Protein AF-A0A955D4W8-F1 (afdb_monomer_lite)

Sequence (320 aa):
KEKGARGKPLLWTIGGGIMNDTVAHGPFTVRMGRIAHEEGWEIVMTGETIGPIVSERFRDDFADFARRCTYLSVRDPESYEYIQGIDGLSCTPHRALDDVFYTEGVPPGFGDPERFRREAGCPPPSEPFVLMTVHRQGGNSIPLDFDAIFKAADAVRETGRSVVFVNFSGHEEAEDDVIGDWAQGRDRATYIRERIRVRSIRELATSADLVVSTRFHGQVFALHAGVPVICPYSGTYYRSKSFRLQQEWGLEPLALDVAQGWGSLSDLCIDALSNLADLRSTVARHRPPEVGGLNPFVASRLGRPHAMSASATRESVPHR

Radius of gyration: 21.47 Å; chains: 1; bounding box: 66×57×60 Å

Structure (mmCIF, N/CA/C/O backbone):
data_AF-A0A955D4W8-F1
#
_entry.id   AF-A0A955D4W8-F1
#
loop_
_atom_site.group_PDB
_atom_site.id
_atom_site.type_symbol
_atom_site.label_atom_id
_atom_site.label_alt_id
_atom_site.label_comp_id
_atom_site.label_asym_id
_atom_site.label_entity_id
_atom_site.label_seq_id
_atom_site.pdbx_PDB_ins_code
_atom_site.Cartn_x
_atom_site.Cartn_y
_atom_site.Cartn_z
_atom_site.occupancy
_atom_site.B_iso_or_equiv
_atom_site.auth_seq_id
_atom_site.auth_comp_id
_atom_site.auth_asym_id
_atom_site.auth_atom_id
_atom_site.pdbx_PDB_model_num
ATOM 1 N N . LYS A 1 1 ? 28.546 -38.436 -14.582 1.00 44.97 1 LYS A N 1
ATOM 2 C CA . LYS A 1 1 ? 28.013 -37.233 -13.897 1.00 44.97 1 LYS A CA 1
ATOM 3 C C . LYS A 1 1 ? 27.999 -36.102 -14.913 1.00 44.97 1 LYS A C 1
ATOM 5 O O . LYS A 1 1 ? 28.995 -35.400 -15.042 1.00 44.97 1 LYS A O 1
ATOM 10 N N . GLU A 1 2 ? 26.930 -36.008 -15.701 1.00 42.72 2 GLU A N 1
ATOM 11 C CA . GLU A 1 2 ? 26.717 -34.868 -16.591 1.00 42.72 2 GLU A CA 1
ATOM 12 C C . GLU A 1 2 ? 26.688 -33.599 -15.739 1.00 42.72 2 GLU A C 1
ATOM 14 O O . GLU A 1 2 ? 25.948 -33.509 -14.757 1.00 42.72 2 GLU A O 1
ATOM 19 N N . LYS A 1 3 ? 27.551 -32.638 -16.069 1.00 45.47 3 LYS A N 1
ATOM 20 C CA . LYS A 1 3 ? 27.414 -31.272 -15.575 1.00 45.47 3 LYS A CA 1
ATOM 21 C C . LYS A 1 3 ? 26.136 -30.737 -16.215 1.00 45.47 3 LYS A C 1
ATOM 23 O O . LYS A 1 3 ? 26.183 -30.282 -17.351 1.00 45.47 3 LYS A O 1
ATOM 28 N N . GLY A 1 4 ? 25.006 -30.867 -15.516 1.00 46.59 4 GLY A N 1
ATOM 29 C CA . GLY A 1 4 ? 23.743 -30.267 -15.938 1.00 46.59 4 GLY A CA 1
ATOM 30 C C . GLY A 1 4 ? 23.992 -28.809 -16.313 1.00 46.59 4 GLY A C 1
ATOM 31 O O . GLY A 1 4 ? 24.686 -28.101 -15.576 1.00 46.59 4 GLY A O 1
ATOM 32 N N . ALA A 1 5 ? 23.521 -28.408 -17.495 1.00 52.84 5 ALA A N 1
ATOM 33 C CA . ALA A 1 5 ? 23.696 -27.063 -18.019 1.00 52.84 5 ALA A CA 1
ATOM 34 C C . ALA A 1 5 ? 23.285 -26.055 -16.938 1.00 52.84 5 ALA A C 1
ATOM 36 O O . ALA A 1 5 ? 22.121 -26.000 -16.540 1.00 52.84 5 ALA A O 1
ATOM 37 N N . ARG A 1 6 ? 24.250 -25.298 -16.402 1.00 63.50 6 ARG A N 1
ATOM 38 C CA . ARG A 1 6 ? 23.924 -24.190 -15.502 1.00 63.50 6 ARG A CA 1
ATOM 39 C C . ARG A 1 6 ? 23.132 -23.189 -16.337 1.00 63.50 6 ARG A C 1
ATOM 41 O O . ARG A 1 6 ? 23.631 -22.743 -17.368 1.00 63.50 6 ARG A O 1
ATOM 48 N N . GLY A 1 7 ? 21.898 -22.902 -15.924 1.00 72.12 7 GLY A N 1
ATOM 49 C CA . GLY A 1 7 ? 21.077 -21.871 -16.556 1.00 72.12 7 GLY A CA 1
ATOM 50 C C . GLY A 1 7 ? 21.810 -20.528 -16.587 1.00 72.12 7 GLY A C 1
ATOM 51 O O . GLY A 1 7 ? 22.739 -20.303 -15.805 1.00 72.12 7 GLY A O 1
ATOM 52 N N . LYS A 1 8 ? 21.406 -19.646 -17.507 1.00 83.38 8 LYS A N 1
ATOM 53 C CA . LYS A 1 8 ? 21.951 -18.286 -17.573 1.00 83.38 8 LYS A CA 1
ATOM 54 C C . LYS A 1 8 ? 21.732 -17.566 -16.230 1.00 83.38 8 LYS A C 1
ATOM 56 O O . LYS A 1 8 ? 20.685 -17.774 -15.611 1.00 83.38 8 LYS A O 1
ATOM 61 N N . PRO A 1 9 ? 22.687 -16.744 -15.761 1.00 92.12 9 PRO A N 1
ATOM 62 C CA . PRO A 1 9 ? 22.466 -15.878 -14.608 1.00 92.12 9 PRO A CA 1
ATOM 63 C C . PRO A 1 9 ? 21.307 -14.900 -14.858 1.00 92.12 9 PRO A C 1
ATOM 65 O O . PRO A 1 9 ? 20.977 -14.601 -16.006 1.00 92.12 9 PRO A O 1
ATOM 68 N N . LEU A 1 10 ? 20.707 -14.401 -13.777 1.00 93.31 10 LEU A N 1
ATOM 69 C CA . LEU A 1 10 ? 19.513 -13.560 -13.800 1.00 93.31 10 LEU A CA 1
ATOM 70 C C . LEU A 1 10 ? 19.736 -12.293 -12.966 1.00 93.31 10 LEU A C 1
ATOM 72 O O . LEU A 1 10 ? 20.097 -12.385 -11.793 1.00 93.31 10 LEU A O 1
ATOM 76 N N . LEU A 1 11 ? 19.443 -11.129 -13.546 1.00 94.81 11 LEU A N 1
ATOM 77 C CA . LEU A 1 11 ? 19.136 -9.912 -12.806 1.00 94.81 11 LEU A CA 1
ATOM 78 C C . LEU A 1 11 ? 17.622 -9.838 -12.595 1.00 94.81 11 LEU A C 1
ATOM 80 O O . LEU A 1 11 ? 16.859 -9.735 -13.554 1.00 94.81 11 LEU A O 1
ATOM 84 N N . TRP A 1 12 ? 17.199 -9.858 -11.336 1.00 93.19 12 TRP A N 1
ATOM 85 C CA . TRP A 1 12 ? 15.799 -9.704 -10.963 1.00 93.19 12 TRP A CA 1
ATOM 86 C C . TRP A 1 12 ? 15.605 -8.391 -10.207 1.00 93.19 12 TRP A C 1
ATOM 88 O O . TRP A 1 12 ? 16.131 -8.218 -9.107 1.00 93.19 12 TRP A O 1
ATOM 98 N N . THR A 1 13 ? 14.846 -7.473 -10.800 1.00 91.50 13 THR A N 1
ATOM 99 C CA . THR A 1 13 ? 14.361 -6.265 -10.133 1.00 91.50 13 THR A CA 1
ATOM 100 C C . THR A 1 13 ? 12.999 -6.573 -9.513 1.00 91.50 13 THR A C 1
ATOM 102 O O . THR A 1 13 ? 12.014 -6.791 -10.224 1.00 91.50 13 THR A O 1
ATOM 105 N N . ILE A 1 14 ? 12.994 -6.686 -8.188 1.00 85.31 14 ILE A N 1
ATOM 106 C CA . ILE A 1 14 ? 11.815 -7.017 -7.383 1.00 85.31 14 ILE A CA 1
ATOM 107 C C . ILE A 1 14 ? 10.957 -5.761 -7.237 1.00 85.31 14 ILE A C 1
ATOM 109 O O . ILE A 1 14 ? 11.508 -4.675 -7.071 1.00 85.31 14 ILE A O 1
ATOM 113 N N . GLY A 1 15 ? 9.637 -5.940 -7.254 1.00 82.19 15 GLY A N 1
ATOM 114 C CA . GLY A 1 15 ? 8.654 -4.869 -7.292 1.00 82.19 15 GLY A CA 1
ATOM 115 C C . GLY A 1 15 ? 8.774 -3.836 -6.187 1.00 82.19 15 GLY A C 1
ATOM 116 O O . GLY A 1 15 ? 9.388 -4.030 -5.136 1.00 82.19 15 GLY A O 1
ATOM 117 N N . GLY A 1 16 ? 8.166 -2.685 -6.443 1.00 85.38 16 GLY A N 1
ATOM 118 C CA . GLY A 1 16 ? 8.402 -1.501 -5.645 1.00 85.38 16 GLY A CA 1
ATOM 119 C C . GLY A 1 16 ? 7.976 -0.239 -6.368 1.00 85.38 16 GLY A C 1
ATOM 120 O O . GLY A 1 16 ? 7.095 -0.237 -7.217 1.00 85.38 16 GLY A O 1
ATOM 121 N N . GLY A 1 17 ? 8.519 0.890 -5.938 1.00 84.62 17 GLY A N 1
ATOM 122 C CA . GLY A 1 17 ? 8.370 2.160 -6.647 1.00 84.62 17 GLY A CA 1
ATOM 123 C C . GLY A 1 17 ? 9.739 2.750 -6.918 1.00 84.62 17 GLY A C 1
ATOM 124 O O . GLY A 1 17 ? 9.945 3.921 -6.614 1.00 84.62 17 GLY A O 1
ATOM 125 N N . ILE A 1 18 ? 10.691 1.913 -7.351 1.00 87.12 18 ILE A N 1
ATOM 126 C CA . ILE A 1 18 ? 12.094 2.310 -7.534 1.00 87.12 18 ILE A CA 1
ATOM 127 C C . ILE A 1 18 ? 12.387 2.779 -8.960 1.00 87.12 18 ILE A C 1
ATOM 129 O O . ILE A 1 18 ? 13.377 3.476 -9.159 1.00 87.12 18 ILE A O 1
ATOM 133 N N . MET A 1 19 ? 11.527 2.452 -9.932 1.00 92.62 19 MET A N 1
ATOM 134 C CA . MET A 1 19 ? 11.684 2.813 -11.347 1.00 92.62 19 MET A CA 1
ATOM 135 C C . MET A 1 19 ? 11.278 4.264 -11.623 1.00 92.62 19 MET A C 1
ATOM 137 O O . MET A 1 19 ? 10.352 4.545 -12.376 1.00 92.62 19 MET A O 1
ATOM 141 N N . ASN A 1 20 ? 11.971 5.204 -10.988 1.00 90.50 20 ASN A N 1
ATOM 142 C CA . ASN A 1 20 ? 11.788 6.642 -11.153 1.00 90.50 20 ASN A CA 1
ATOM 143 C C . ASN A 1 20 ? 13.138 7.363 -11.024 1.00 90.50 20 ASN A C 1
ATOM 145 O O . ASN A 1 20 ? 14.097 6.790 -10.508 1.00 90.50 20 ASN A O 1
ATOM 149 N N . ASP A 1 21 ? 13.215 8.620 -11.452 1.00 90.25 21 ASP A N 1
ATOM 150 C CA . ASP A 1 21 ? 14.434 9.439 -11.368 1.00 90.25 21 ASP A CA 1
ATOM 151 C C . ASP A 1 21 ? 14.383 10.527 -10.290 1.00 90.25 21 ASP A C 1
ATOM 153 O O . ASP A 1 21 ? 15.294 11.346 -10.182 1.00 90.25 21 ASP A O 1
ATOM 157 N N . THR A 1 22 ? 13.355 10.500 -9.442 1.00 83.44 22 THR A N 1
ATOM 158 C CA . THR A 1 22 ? 13.283 11.348 -8.243 1.00 83.44 22 THR A CA 1
ATOM 159 C C . THR A 1 22 ? 14.068 10.775 -7.064 1.00 83.44 22 THR A C 1
ATOM 161 O O . THR A 1 22 ? 14.361 11.493 -6.110 1.00 83.44 22 THR A O 1
ATOM 164 N N . VAL A 1 23 ? 14.457 9.497 -7.136 1.00 78.69 23 VAL A N 1
ATOM 165 C CA . VAL A 1 23 ? 15.386 8.847 -6.204 1.00 78.69 23 VAL A CA 1
ATOM 166 C C . VAL A 1 23 ? 16.492 8.115 -6.965 1.00 78.69 23 VAL A C 1
ATOM 168 O O . VAL A 1 23 ? 16.306 7.660 -8.089 1.00 78.69 23 VAL A O 1
ATOM 171 N N . ALA A 1 24 ? 17.659 7.944 -6.340 1.00 81.44 24 ALA A N 1
ATOM 172 C CA . ALA A 1 24 ? 18.839 7.371 -7.001 1.00 81.44 24 ALA A CA 1
ATOM 173 C C . ALA A 1 24 ? 18.684 5.892 -7.424 1.00 81.44 24 ALA A C 1
ATOM 175 O O . ALA A 1 24 ? 19.468 5.396 -8.238 1.00 81.44 24 ALA A O 1
ATOM 176 N N . HIS A 1 25 ? 17.693 5.178 -6.879 1.00 86.81 25 HIS A N 1
ATOM 177 C CA . HIS A 1 25 ? 17.502 3.747 -7.120 1.00 86.81 25 HIS A CA 1
ATOM 178 C C . HIS A 1 25 ? 17.146 3.409 -8.573 1.00 86.81 25 HIS A C 1
ATOM 180 O O . HIS A 1 25 ? 17.649 2.409 -9.084 1.00 86.81 25 HIS A O 1
ATOM 186 N N . GLY A 1 26 ? 16.348 4.232 -9.259 1.00 91.81 26 GLY A N 1
ATOM 187 C CA . GLY A 1 26 ? 15.965 3.980 -10.651 1.00 91.81 26 GLY A CA 1
ATOM 188 C C . GLY A 1 26 ? 17.163 4.014 -11.598 1.00 91.81 26 GLY A C 1
ATOM 189 O O . GLY A 1 26 ? 17.458 2.994 -12.227 1.00 91.81 26 GLY A O 1
ATOM 190 N N . PRO A 1 27 ? 17.929 5.124 -11.656 1.00 94.19 27 PRO A N 1
ATOM 191 C CA . PRO A 1 27 ? 19.128 5.216 -12.491 1.00 94.19 27 PRO A CA 1
ATOM 192 C C . PRO A 1 27 ? 20.162 4.124 -12.195 1.00 94.19 27 PRO A C 1
ATOM 194 O O . PRO A 1 27 ? 20.792 3.589 -13.110 1.00 94.19 27 PRO A O 1
ATOM 197 N N . PHE A 1 28 ? 20.324 3.755 -10.920 1.00 94.88 28 PHE A N 1
ATOM 198 C CA . PHE A 1 28 ? 21.186 2.640 -10.535 1.00 94.88 28 PHE A CA 1
ATOM 199 C C . PHE A 1 28 ? 20.694 1.310 -11.123 1.00 94.88 28 PHE A C 1
ATOM 201 O O . PHE A 1 28 ? 21.480 0.576 -11.720 1.00 94.88 28 PHE A O 1
ATOM 208 N N . THR A 1 29 ? 19.399 1.017 -10.999 1.00 94.88 29 THR A N 1
ATOM 209 C CA . THR A 1 29 ? 18.804 -0.244 -11.462 1.00 94.88 29 THR A CA 1
ATOM 210 C C . THR A 1 29 ? 18.899 -0.393 -12.978 1.00 94.88 29 THR A C 1
ATOM 212 O O . THR A 1 29 ? 19.339 -1.431 -13.473 1.00 94.88 29 THR A O 1
ATOM 215 N N . VAL A 1 30 ? 18.600 0.675 -13.718 1.00 96.25 30 VAL A N 1
ATOM 216 C CA . VAL A 1 30 ? 18.734 0.710 -15.180 1.00 96.25 30 VAL A CA 1
ATOM 217 C C . VAL A 1 30 ? 20.187 0.476 -15.615 1.00 96.25 30 VAL A C 1
ATOM 219 O O . VAL A 1 30 ? 20.454 -0.342 -16.500 1.00 96.25 30 VAL A O 1
ATOM 222 N N . ARG A 1 31 ? 21.159 1.104 -14.935 1.00 96.19 31 ARG A N 1
ATOM 223 C CA . ARG A 1 31 ? 22.591 0.872 -15.193 1.00 96.19 31 ARG A CA 1
ATOM 224 C C . ARG A 1 31 ? 23.002 -0.579 -14.933 1.00 96.19 31 ARG A C 1
ATOM 226 O O . ARG A 1 31 ? 23.772 -1.132 -15.718 1.00 96.19 31 ARG A O 1
ATOM 233 N N . MET A 1 32 ? 22.509 -1.185 -13.853 1.00 96.25 32 MET A N 1
ATOM 234 C CA . MET A 1 32 ? 22.764 -2.596 -13.550 1.00 96.25 32 MET A CA 1
ATOM 235 C C . MET A 1 32 ? 22.177 -3.519 -14.616 1.00 96.25 32 MET A C 1
ATOM 237 O O . MET A 1 32 ? 22.829 -4.491 -14.988 1.00 96.25 32 MET A O 1
ATOM 241 N N . GLY A 1 33 ? 21.003 -3.193 -15.159 1.00 95.88 33 GLY A N 1
ATOM 242 C CA . GLY A 1 33 ? 20.418 -3.930 -16.276 1.00 95.88 33 GLY A CA 1
ATOM 243 C C . GLY A 1 33 ? 21.275 -3.901 -17.532 1.00 95.88 33 GLY A C 1
ATOM 244 O O . GLY A 1 33 ? 21.485 -4.942 -18.148 1.00 95.88 33 GLY A O 1
ATOM 245 N N . ARG A 1 34 ? 21.860 -2.750 -17.877 1.00 96.06 34 ARG A N 1
ATOM 246 C CA . ARG A 1 34 ? 22.785 -2.676 -19.016 1.00 96.06 34 ARG A CA 1
ATOM 247 C C . ARG A 1 34 ? 23.997 -3.595 -18.832 1.00 96.06 34 ARG A C 1
ATOM 249 O O . ARG A 1 34 ? 24.298 -4.371 -19.730 1.00 96.06 34 ARG A O 1
ATOM 256 N N . ILE A 1 35 ? 24.631 -3.556 -17.657 1.00 97.19 35 ILE A N 1
ATOM 257 C CA . ILE A 1 35 ? 25.773 -4.429 -17.330 1.00 97.19 35 ILE A CA 1
ATOM 258 C C . ILE A 1 35 ? 25.353 -5.905 -17.395 1.00 97.19 35 ILE A C 1
ATOM 260 O O . ILE A 1 35 ? 26.025 -6.714 -18.022 1.00 97.19 35 ILE A O 1
ATOM 264 N N . ALA A 1 36 ? 24.216 -6.261 -16.791 1.00 96.62 36 ALA A N 1
ATOM 265 C CA . ALA A 1 36 ? 23.704 -7.629 -16.805 1.00 96.62 36 ALA A CA 1
ATOM 266 C C . ALA A 1 36 ? 23.471 -8.134 -18.238 1.00 96.62 36 ALA A C 1
ATOM 268 O O . ALA A 1 36 ? 23.849 -9.256 -18.568 1.00 96.62 36 ALA A O 1
ATOM 269 N N . HIS A 1 37 ? 22.910 -7.296 -19.110 1.00 95.12 37 HIS A N 1
ATOM 270 C CA . HIS A 1 37 ? 22.723 -7.641 -20.514 1.00 95.12 37 HIS A CA 1
ATOM 271 C C . HIS A 1 37 ? 24.050 -7.834 -21.262 1.00 95.12 37 HIS A C 1
ATOM 273 O O . HIS A 1 37 ? 24.177 -8.792 -22.023 1.00 95.12 37 HIS A O 1
ATOM 279 N N . GLU A 1 38 ? 25.033 -6.951 -21.053 1.00 96.19 38 GLU A N 1
ATOM 280 C CA . GLU A 1 38 ? 26.379 -7.055 -21.645 1.00 96.19 38 GLU A CA 1
ATOM 281 C C . GLU A 1 38 ? 27.083 -8.361 -21.232 1.00 96.19 38 GLU A C 1
ATOM 283 O O . GLU A 1 38 ? 27.754 -8.991 -22.047 1.00 96.19 38 GLU A O 1
ATOM 288 N N . GLU A 1 39 ? 26.840 -8.827 -20.006 1.00 96.12 39 GLU A N 1
ATOM 289 C CA . GLU A 1 39 ? 27.316 -10.112 -19.475 1.00 96.12 39 GLU A CA 1
ATOM 290 C C . GLU A 1 39 ? 26.450 -11.320 -19.903 1.00 96.12 39 GLU A C 1
ATOM 292 O O . GLU A 1 39 ? 26.698 -12.461 -19.502 1.00 96.12 39 GLU A O 1
ATOM 297 N N . GLY A 1 40 ? 25.406 -11.101 -20.710 1.00 94.75 40 GLY A N 1
ATOM 298 C CA . GLY A 1 40 ? 24.515 -12.146 -21.220 1.00 94.75 40 GLY A CA 1
ATOM 299 C C . GLY A 1 40 ? 23.522 -12.710 -20.197 1.00 94.75 40 GLY A C 1
ATOM 300 O O . GLY A 1 40 ? 23.025 -13.828 -20.385 1.00 94.75 40 GLY A O 1
ATOM 301 N N . TRP A 1 41 ? 23.242 -11.977 -19.116 1.00 96.31 41 TRP A N 1
ATOM 302 C CA . TRP A 1 41 ? 22.266 -12.359 -18.095 1.00 96.31 41 TRP A CA 1
ATOM 303 C C . TRP A 1 41 ? 20.844 -12.109 -18.594 1.00 96.31 41 TRP A C 1
ATOM 305 O O . TRP A 1 41 ? 20.577 -11.205 -19.388 1.00 96.31 41 TRP A O 1
ATOM 315 N N . GLU A 1 42 ? 19.908 -12.906 -18.095 1.00 94.50 42 GLU A N 1
ATOM 316 C CA . GLU A 1 42 ? 18.489 -12.601 -18.240 1.00 94.50 42 GLU A CA 1
ATOM 317 C C . GLU A 1 42 ? 18.134 -11.418 -17.334 1.00 94.50 42 GLU A C 1
ATOM 319 O O . GLU A 1 42 ? 18.705 -11.261 -16.254 1.00 94.50 42 GLU A O 1
ATOM 324 N N . ILE A 1 43 ? 17.191 -10.585 -17.768 1.00 95.81 43 ILE A N 1
ATOM 325 C CA . ILE A 1 43 ? 16.684 -9.462 -16.975 1.00 95.81 43 ILE A CA 1
ATOM 326 C C . ILE A 1 43 ? 15.191 -9.660 -16.792 1.00 95.81 43 ILE A C 1
ATOM 328 O O . ILE A 1 43 ? 14.467 -9.910 -17.760 1.00 95.81 43 ILE A O 1
ATOM 332 N N . VAL A 1 44 ? 14.744 -9.577 -15.546 1.00 94.56 44 VAL A N 1
ATOM 333 C CA . VAL A 1 44 ? 13.350 -9.754 -15.152 1.00 94.56 44 VAL A CA 1
ATOM 334 C C . VAL A 1 44 ? 12.959 -8.609 -14.242 1.00 94.56 44 VAL A C 1
ATOM 336 O O . VAL A 1 44 ? 13.636 -8.350 -13.248 1.00 94.56 44 VAL A O 1
ATOM 339 N N . MET A 1 45 ? 11.839 -7.974 -14.567 1.00 94.19 45 MET A N 1
ATOM 340 C CA . MET A 1 45 ? 11.218 -6.945 -13.747 1.00 94.19 45 MET A CA 1
ATOM 341 C C . MET A 1 45 ? 9.830 -7.399 -13.322 1.00 94.19 45 MET A C 1
ATOM 343 O O . MET A 1 45 ? 9.029 -7.792 -14.170 1.00 94.19 45 MET A O 1
ATOM 347 N N . THR A 1 46 ? 9.545 -7.363 -12.021 1.00 92.06 46 THR A N 1
ATOM 348 C CA . THR A 1 46 ? 8.250 -7.778 -11.472 1.00 92.06 46 THR A CA 1
ATOM 349 C C . THR A 1 46 ? 7.621 -6.664 -10.656 1.00 92.06 46 THR A C 1
ATOM 351 O O . THR A 1 46 ? 8.312 -6.028 -9.881 1.00 92.06 46 THR A O 1
ATOM 354 N N . GLY A 1 47 ? 6.315 -6.432 -10.808 1.00 88.19 47 GLY A N 1
ATOM 355 C CA . GLY A 1 47 ? 5.504 -5.660 -9.855 1.00 88.19 47 GLY A CA 1
ATOM 356 C C . GLY A 1 47 ? 5.969 -4.221 -9.580 1.00 88.19 47 GLY A C 1
ATOM 357 O O . GLY A 1 47 ? 5.717 -3.701 -8.492 1.00 88.19 47 GLY A O 1
ATOM 358 N N . GLU A 1 48 ? 6.666 -3.577 -10.516 1.00 91.06 48 GLU A N 1
ATOM 359 C CA . GLU A 1 48 ? 7.144 -2.200 -10.343 1.00 91.06 48 GLU A CA 1
ATOM 360 C C . GLU A 1 48 ? 6.028 -1.174 -10.575 1.00 91.06 48 GLU A C 1
ATOM 362 O O . GLU A 1 48 ? 5.132 -1.373 -11.398 1.00 91.06 48 GLU A O 1
ATOM 367 N N . THR A 1 49 ? 6.117 -0.050 -9.867 1.00 90.00 49 THR A N 1
ATOM 368 C CA . THR A 1 49 ? 5.499 1.219 -10.267 1.00 90.00 49 THR A CA 1
ATOM 369 C C . THR A 1 49 ? 6.562 2.065 -10.950 1.00 90.00 49 THR A C 1
ATOM 371 O O . THR A 1 49 ? 7.638 2.295 -10.388 1.00 90.00 49 THR A O 1
ATOM 374 N N . ILE A 1 50 ? 6.241 2.549 -12.143 1.00 91.81 50 ILE A N 1
ATOM 375 C CA . ILE A 1 50 ? 7.092 3.403 -12.956 1.00 91.81 50 ILE A CA 1
ATOM 376 C C . ILE A 1 50 ? 6.736 4.859 -12.706 1.00 91.81 50 ILE A C 1
ATOM 378 O O . ILE A 1 50 ? 5.590 5.294 -12.798 1.00 91.81 50 ILE A O 1
ATOM 382 N N . GLY A 1 51 ? 7.777 5.631 -12.448 1.00 87.75 51 GLY A N 1
ATOM 383 C CA . GLY A 1 51 ? 7.720 7.065 -12.323 1.00 87.75 51 GLY A CA 1
ATOM 384 C C . GLY A 1 51 ? 7.466 7.585 -10.905 1.00 87.75 51 GLY A C 1
ATOM 385 O O . GLY A 1 51 ? 7.388 6.823 -9.935 1.00 87.75 51 GLY A O 1
ATOM 386 N N . PRO A 1 52 ? 7.410 8.920 -10.770 1.00 87.69 52 PRO A N 1
ATOM 387 C CA . PRO A 1 52 ? 7.471 9.909 -11.857 1.00 87.69 52 PRO A CA 1
ATOM 388 C C . PRO A 1 52 ? 8.815 9.907 -12.610 1.00 87.69 52 PRO A C 1
ATOM 390 O O . PRO A 1 52 ? 9.859 9.678 -12.011 1.00 87.69 52 PRO A O 1
ATOM 393 N N . ILE A 1 53 ? 8.780 10.133 -13.927 1.00 91.44 53 ILE A N 1
ATOM 394 C CA . ILE A 1 53 ? 9.978 10.277 -14.769 1.00 91.44 53 ILE A CA 1
ATOM 395 C C . ILE A 1 53 ? 10.065 11.729 -15.228 1.00 91.44 53 ILE A C 1
ATOM 397 O O . ILE A 1 53 ? 9.241 12.178 -16.029 1.00 91.44 53 ILE A O 1
ATOM 401 N N . VAL A 1 54 ? 11.045 12.458 -14.706 1.00 91.56 54 VAL A N 1
ATOM 402 C CA . VAL A 1 54 ? 11.232 13.897 -14.940 1.00 91.56 54 VAL A CA 1
ATOM 403 C C . VAL A 1 54 ? 12.208 14.156 -16.091 1.00 91.56 54 VAL A C 1
ATOM 405 O O . VAL A 1 54 ? 12.018 15.075 -16.883 1.00 91.56 54 VAL A O 1
ATOM 408 N N . SER A 1 55 ? 13.248 13.339 -16.195 1.00 95.19 55 SER A N 1
ATOM 409 C CA . SER A 1 55 ? 14.352 13.463 -17.136 1.00 95.19 55 SER A CA 1
ATOM 410 C C . SER A 1 55 ? 14.091 12.673 -18.413 1.00 95.19 55 SER A C 1
ATOM 412 O O . SER A 1 55 ? 13.830 11.469 -18.381 1.00 95.19 55 SER A O 1
ATOM 414 N N . GLU A 1 56 ? 14.257 13.333 -19.558 1.00 96.50 56 GLU A N 1
ATOM 415 C CA . GLU A 1 56 ? 14.264 12.681 -20.873 1.00 96.50 56 GLU A CA 1
ATOM 416 C C . GLU A 1 56 ? 15.360 11.613 -20.962 1.00 96.50 56 GLU A C 1
ATOM 418 O O . GLU A 1 56 ? 15.120 10.506 -21.430 1.00 96.50 56 GLU A O 1
ATOM 423 N N . ARG A 1 57 ? 16.530 11.877 -20.372 1.00 96.31 57 ARG A N 1
ATOM 424 C CA . ARG A 1 57 ? 17.608 10.889 -20.317 1.00 96.31 57 ARG A CA 1
ATOM 425 C C . ARG A 1 57 ? 17.195 9.623 -19.565 1.00 96.31 57 ARG A C 1
ATOM 427 O O . ARG A 1 57 ? 17.499 8.528 -20.019 1.00 96.31 57 ARG A O 1
ATOM 434 N N . PHE A 1 58 ? 16.528 9.753 -18.414 1.00 96.56 58 PHE A N 1
ATOM 435 C CA . PHE A 1 58 ? 16.093 8.567 -17.669 1.00 96.56 58 PHE A CA 1
ATOM 436 C C . PHE A 1 58 ? 14.982 7.819 -18.404 1.00 96.56 58 PHE A C 1
ATOM 438 O O . PHE A 1 58 ? 14.955 6.594 -18.370 1.00 96.56 58 PHE A O 1
ATOM 445 N N . ARG A 1 59 ? 14.095 8.540 -19.096 1.00 97.06 59 ARG A N 1
ATOM 446 C CA . ARG A 1 59 ? 13.088 7.946 -19.981 1.00 97.06 59 ARG A CA 1
ATOM 447 C C . ARG A 1 59 ? 13.738 7.073 -21.056 1.00 97.06 59 ARG A C 1
ATOM 449 O O . ARG A 1 59 ? 13.316 5.931 -21.225 1.00 97.06 59 ARG A O 1
ATOM 456 N N . ASP A 1 60 ? 14.771 7.577 -21.723 1.00 97.56 60 ASP A N 1
ATOM 457 C CA . ASP A 1 60 ? 15.499 6.829 -22.752 1.00 97.56 60 ASP A CA 1
ATOM 458 C C . ASP A 1 60 ? 16.243 5.624 -22.162 1.00 97.56 60 ASP A C 1
ATOM 460 O O . ASP A 1 60 ? 16.122 4.506 -22.672 1.00 97.56 60 ASP A O 1
ATOM 464 N N . ASP A 1 61 ? 16.955 5.836 -21.050 1.00 97.44 61 ASP A N 1
ATOM 465 C CA . ASP A 1 61 ? 17.689 4.789 -20.337 1.00 97.44 61 ASP A CA 1
ATOM 466 C C . ASP A 1 61 ? 16.727 3.674 -19.857 1.00 97.44 61 ASP A C 1
ATOM 468 O O . ASP A 1 61 ? 17.008 2.483 -20.014 1.00 97.44 61 ASP A O 1
ATOM 472 N N . PHE A 1 62 ? 15.560 4.033 -19.308 1.00 97.56 62 PHE A N 1
ATOM 473 C CA . PHE A 1 62 ? 14.534 3.076 -18.890 1.00 97.56 62 PHE A CA 1
ATOM 474 C C . PHE A 1 62 ? 13.927 2.327 -20.081 1.00 97.56 62 PHE A C 1
ATOM 476 O O . PHE A 1 62 ? 13.723 1.118 -19.994 1.00 97.56 62 PHE A O 1
ATOM 483 N N . ALA A 1 63 ? 13.657 3.004 -21.200 1.00 98.06 63 ALA A N 1
ATOM 484 C CA . ALA A 1 63 ? 13.132 2.349 -22.394 1.00 98.06 63 ALA A CA 1
ATOM 485 C C . ALA A 1 63 ? 14.122 1.314 -22.952 1.00 98.06 63 ALA A C 1
ATOM 487 O O . ALA A 1 63 ? 13.721 0.209 -23.316 1.00 98.06 63 ALA A O 1
ATOM 488 N N . ASP A 1 64 ? 15.421 1.630 -22.976 1.00 97.81 64 ASP A N 1
ATOM 489 C CA . ASP A 1 64 ? 16.471 0.668 -23.327 1.00 97.81 64 ASP A CA 1
ATOM 490 C C . ASP A 1 64 ? 16.506 -0.525 -22.358 1.00 97.81 64 ASP A C 1
ATOM 492 O O . ASP A 1 64 ? 16.524 -1.675 -22.800 1.00 97.81 64 ASP A O 1
ATOM 496 N N . PHE A 1 65 ? 16.428 -0.276 -21.048 1.00 97.69 65 PHE A N 1
ATOM 497 C CA . PHE A 1 65 ? 16.318 -1.332 -20.037 1.00 97.69 65 PHE A CA 1
ATOM 498 C C . PHE A 1 65 ? 15.099 -2.236 -20.270 1.00 97.69 65 PHE A C 1
ATOM 500 O O . PHE A 1 65 ? 15.245 -3.457 -20.334 1.00 97.69 65 PHE A O 1
ATOM 507 N N . ALA A 1 66 ? 13.915 -1.653 -20.470 1.00 97.69 66 ALA A N 1
ATOM 508 C CA . ALA A 1 66 ? 12.667 -2.382 -20.677 1.00 97.69 66 ALA A CA 1
ATOM 509 C C . ALA A 1 66 ? 12.717 -3.280 -21.924 1.00 97.69 66 ALA A C 1
ATOM 511 O O . ALA A 1 66 ? 12.258 -4.421 -21.878 1.00 97.69 66 ALA A O 1
ATOM 512 N N . ARG A 1 67 ? 13.343 -2.824 -23.020 1.00 97.94 67 ARG A N 1
ATOM 513 C CA . ARG A 1 67 ? 13.540 -3.649 -24.228 1.00 97.94 67 ARG A CA 1
ATOM 514 C C . ARG A 1 67 ? 14.394 -4.888 -23.970 1.00 97.94 67 ARG A C 1
ATOM 516 O O . ARG A 1 67 ? 14.205 -5.904 -24.637 1.00 97.94 67 ARG A O 1
ATOM 523 N N . ARG A 1 68 ? 15.309 -4.833 -23.000 1.00 96.75 68 ARG A N 1
ATOM 524 C CA . ARG A 1 68 ? 16.204 -5.943 -22.630 1.00 96.75 68 ARG A CA 1
ATOM 525 C C . ARG A 1 68 ? 15.580 -6.911 -21.620 1.00 96.75 68 ARG A C 1
ATOM 527 O O . ARG A 1 68 ? 16.141 -7.987 -21.405 1.00 96.75 68 ARG A O 1
ATOM 534 N N . CYS A 1 69 ? 14.448 -6.560 -21.009 1.00 96.44 69 CYS A N 1
ATOM 535 C CA . CYS A 1 69 ? 13.738 -7.429 -20.077 1.00 96.44 69 CYS A CA 1
ATOM 536 C C . CYS A 1 69 ? 13.124 -8.636 -20.794 1.00 96.44 69 CYS A C 1
ATOM 538 O O . CYS A 1 69 ? 12.260 -8.498 -21.651 1.00 96.44 69 CYS A O 1
ATOM 540 N N . THR A 1 70 ? 13.509 -9.833 -20.362 1.00 94.44 70 THR A N 1
ATOM 541 C CA . THR A 1 70 ? 12.922 -11.110 -20.806 1.00 94.44 70 THR A CA 1
ATOM 542 C C . THR A 1 70 ? 11.554 -11.388 -20.183 1.00 94.44 70 THR A C 1
ATOM 544 O O . THR A 1 70 ? 10.775 -12.177 -20.712 1.00 94.44 70 THR A O 1
ATOM 547 N N . TYR A 1 71 ? 11.260 -10.733 -19.060 1.00 93.62 71 TYR A N 1
ATOM 548 C CA . TYR A 1 71 ? 9.938 -10.665 -18.458 1.00 93.62 71 TYR A CA 1
ATOM 549 C C . TYR A 1 71 ? 9.757 -9.297 -17.822 1.00 93.62 71 TYR A C 1
ATOM 551 O O . TYR A 1 71 ? 10.671 -8.777 -17.173 1.00 93.62 71 TYR A O 1
ATOM 559 N N . LEU A 1 72 ? 8.560 -8.749 -17.984 1.00 93.50 72 LEU A N 1
ATOM 560 C CA . LEU A 1 72 ? 8.209 -7.448 -17.469 1.00 93.50 72 LEU A CA 1
ATOM 561 C C . LEU A 1 72 ? 6.798 -7.498 -16.890 1.00 93.50 72 LEU A C 1
ATOM 563 O O . LEU A 1 72 ? 5.834 -7.768 -17.610 1.00 93.50 72 LEU A O 1
ATOM 567 N N . SER A 1 73 ? 6.662 -7.148 -15.612 1.00 92.81 73 SER A N 1
ATOM 568 C CA . SER A 1 73 ? 5.369 -6.792 -15.043 1.00 92.81 73 SER A CA 1
ATOM 569 C C . SER A 1 73 ? 5.391 -5.516 -14.211 1.00 92.81 73 SER A C 1
ATOM 571 O O . SER A 1 73 ? 6.396 -5.164 -13.593 1.00 92.81 73 SER A O 1
ATOM 573 N N . VAL A 1 74 ? 4.244 -4.844 -14.194 1.00 92.00 74 VAL A N 1
ATOM 574 C CA . VAL A 1 74 ? 3.969 -3.642 -13.400 1.00 92.00 74 VAL A CA 1
ATOM 575 C C . VAL A 1 74 ? 2.629 -3.757 -12.702 1.00 92.00 74 VAL A C 1
ATOM 577 O O . VAL A 1 74 ? 1.777 -4.543 -13.128 1.00 92.00 74 VAL A O 1
ATOM 580 N N . ARG A 1 75 ? 2.457 -2.999 -11.617 1.00 86.75 75 ARG A N 1
ATOM 581 C CA . ARG A 1 75 ? 1.301 -3.168 -10.726 1.00 86.75 75 ARG A CA 1
ATOM 582 C C . ARG A 1 75 ? 0.165 -2.178 -10.901 1.00 86.75 75 ARG A C 1
ATOM 584 O O . ARG A 1 75 ? -0.971 -2.533 -10.609 1.00 86.75 75 ARG A O 1
ATOM 591 N N . ASP A 1 76 ? 0.444 -0.998 -11.436 1.00 84.88 76 ASP A N 1
ATOM 592 C CA . ASP A 1 76 ? -0.562 0.038 -11.669 1.00 84.88 76 ASP A CA 1
ATOM 593 C C . ASP A 1 76 ? -0.843 0.265 -13.173 1.00 84.88 76 ASP A C 1
ATOM 595 O O . ASP A 1 76 ? 0.023 -0.010 -14.014 1.00 84.88 76 ASP A O 1
ATOM 599 N N . PRO A 1 77 ? -2.062 0.716 -13.534 1.00 84.19 77 PRO A N 1
ATOM 600 C CA . PRO A 1 77 ? -2.474 0.961 -14.914 1.00 84.19 77 PRO A CA 1
ATOM 601 C C . PRO A 1 77 ? -1.588 1.970 -15.640 1.00 84.19 77 PRO A C 1
ATOM 603 O O . PRO A 1 77 ? -1.225 1.727 -16.784 1.00 84.19 77 PRO A O 1
ATOM 606 N N . GLU A 1 78 ? -1.187 3.060 -14.985 1.00 87.12 78 GLU A N 1
ATOM 607 C CA . GLU A 1 78 ? -0.351 4.094 -15.598 1.00 87.12 78 GLU A CA 1
ATOM 608 C C . GLU A 1 78 ? 1.024 3.560 -15.995 1.00 87.12 78 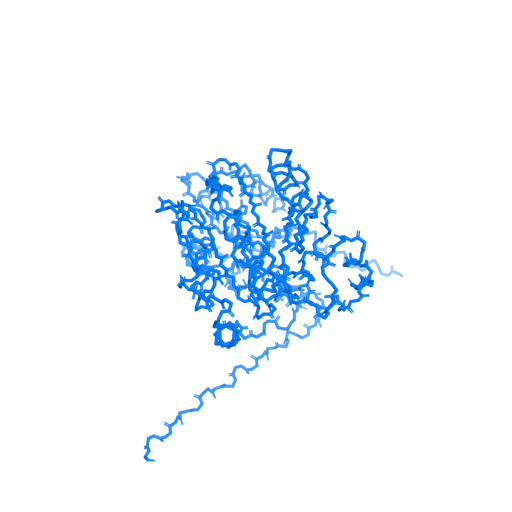GLU A C 1
ATOM 610 O O . GLU A 1 78 ? 1.506 3.826 -17.096 1.00 87.12 78 GLU A O 1
ATOM 615 N N . SER A 1 79 ? 1.648 2.761 -15.128 1.00 91.38 79 SER A N 1
ATOM 616 C CA . SER A 1 79 ? 2.889 2.067 -15.467 1.00 91.38 79 SER A CA 1
ATOM 617 C C . SER A 1 79 ? 2.688 1.118 -16.645 1.00 91.38 79 SER A C 1
ATOM 619 O O . SER A 1 79 ? 3.556 1.018 -17.513 1.00 91.38 79 SER A O 1
ATOM 621 N N . TYR A 1 80 ? 1.544 0.428 -16.693 1.00 91.94 80 TYR A N 1
ATOM 622 C CA . TYR A 1 80 ? 1.224 -0.500 -17.774 1.00 91.94 80 TYR A CA 1
ATOM 623 C C . TYR A 1 80 ? 1.074 0.224 -19.114 1.00 91.94 80 TYR A C 1
ATOM 625 O O . TYR A 1 80 ? 1.739 -0.145 -20.080 1.00 91.94 80 TYR A O 1
ATOM 633 N N . GLU A 1 81 ? 0.283 1.296 -19.150 1.00 92.31 81 GLU A N 1
ATOM 634 C CA . GLU A 1 81 ? 0.117 2.167 -20.317 1.00 92.31 81 GLU A CA 1
ATOM 635 C C . GLU A 1 81 ? 1.456 2.759 -20.771 1.00 92.31 81 GLU A C 1
ATOM 637 O O . GLU A 1 81 ? 1.779 2.735 -21.960 1.00 92.31 81 GLU A O 1
ATOM 642 N N . TYR A 1 82 ? 2.275 3.231 -19.825 1.00 94.50 82 TYR A N 1
ATOM 643 C CA . TYR A 1 82 ? 3.592 3.786 -20.118 1.00 94.50 82 TYR A CA 1
ATOM 644 C C . TYR A 1 82 ? 4.497 2.774 -20.831 1.00 94.50 82 TYR A C 1
ATOM 646 O O . TYR A 1 82 ? 5.131 3.111 -21.830 1.00 94.50 82 TYR A O 1
ATOM 654 N N . ILE A 1 83 ? 4.534 1.520 -20.367 1.00 95.56 83 ILE A N 1
ATOM 655 C CA . ILE A 1 83 ? 5.339 0.478 -21.017 1.00 95.56 83 ILE A CA 1
ATOM 656 C C . ILE A 1 83 ? 4.761 0.065 -22.363 1.00 95.56 83 ILE A C 1
ATOM 658 O O . ILE A 1 83 ? 5.527 -0.193 -23.287 1.00 95.56 83 ILE A O 1
ATOM 662 N N . GLN A 1 84 ? 3.435 -0.003 -22.502 1.00 94.50 84 GLN A N 1
ATOM 663 C CA . GLN A 1 84 ? 2.807 -0.313 -23.788 1.00 94.50 84 GLN A CA 1
ATOM 664 C C . GLN A 1 84 ? 3.177 0.702 -24.877 1.00 94.50 84 GLN A C 1
ATOM 666 O O . GLN A 1 84 ? 3.205 0.342 -26.050 1.00 94.50 84 GLN A O 1
ATOM 671 N N . GLY A 1 85 ? 3.502 1.940 -24.494 1.00 96.19 85 GLY A N 1
ATOM 672 C CA . GLY A 1 85 ? 4.020 2.965 -25.399 1.00 96.19 85 GLY A CA 1
ATOM 673 C C . GLY A 1 85 ? 5.488 2.794 -25.815 1.00 96.19 85 GLY A C 1
ATOM 674 O O . GLY A 1 85 ? 5.981 3.601 -26.600 1.00 96.19 85 GLY A O 1
ATOM 675 N N . ILE A 1 86 ? 6.212 1.793 -25.298 1.00 97.50 86 ILE A N 1
ATOM 676 C CA . ILE A 1 86 ? 7.618 1.544 -25.643 1.00 97.50 86 ILE A CA 1
ATOM 677 C C . ILE A 1 86 ? 7.695 0.566 -26.818 1.00 97.50 86 ILE A C 1
ATOM 679 O O . ILE A 1 86 ? 7.390 -0.619 -26.689 1.00 97.50 86 ILE A O 1
ATOM 683 N N . ASP A 1 87 ? 8.197 1.039 -27.957 1.00 97.12 87 ASP A N 1
ATOM 684 C CA . ASP A 1 87 ? 8.437 0.184 -29.120 1.00 97.12 87 ASP A CA 1
ATOM 685 C C . ASP A 1 87 ? 9.607 -0.787 -28.904 1.00 97.12 87 ASP A C 1
ATOM 687 O O . ASP A 1 87 ? 10.627 -0.442 -28.298 1.00 97.12 87 ASP A O 1
ATOM 691 N N . GLY A 1 88 ? 9.504 -1.986 -29.484 1.00 97.00 88 GLY A N 1
ATOM 692 C CA . GLY A 1 88 ? 10.609 -2.948 -29.560 1.00 97.00 88 GLY A CA 1
ATOM 693 C C . GLY A 1 88 ? 10.878 -3.741 -28.278 1.00 97.00 88 GLY A C 1
ATOM 694 O O . GLY A 1 88 ? 12.002 -4.204 -28.081 1.00 97.00 88 GLY A O 1
ATOM 695 N N . LEU A 1 89 ? 9.883 -3.893 -27.398 1.00 96.69 89 LEU A N 1
ATOM 696 C CA . LEU A 1 89 ? 9.990 -4.775 -26.233 1.00 96.69 89 LEU A CA 1
ATOM 697 C C . LEU A 1 89 ? 10.281 -6.221 -26.658 1.00 96.69 89 LEU A C 1
ATOM 699 O O . LEU A 1 89 ? 9.692 -6.733 -27.610 1.00 96.69 89 LEU A O 1
ATOM 703 N N . SER A 1 90 ? 11.166 -6.900 -25.924 1.00 93.19 90 SER A N 1
ATOM 704 C CA . SER A 1 90 ? 11.475 -8.318 -26.165 1.00 93.19 90 SER A CA 1
ATOM 705 C C . SER A 1 90 ? 10.479 -9.286 -25.518 1.00 93.19 90 SER A C 1
ATOM 707 O O . SER A 1 90 ? 10.501 -10.478 -25.824 1.00 93.19 90 SER A O 1
ATOM 709 N N . CYS A 1 91 ? 9.581 -8.790 -24.663 1.00 91.75 91 CYS A N 1
ATOM 710 C CA . CYS A 1 91 ? 8.492 -9.553 -24.064 1.00 91.75 91 CYS A CA 1
ATOM 711 C C . CYS A 1 91 ? 7.185 -8.748 -24.043 1.00 91.75 91 CYS A C 1
ATOM 713 O O . CYS A 1 91 ? 7.183 -7.520 -24.139 1.00 91.75 91 CYS A O 1
ATOM 715 N N . THR A 1 92 ? 6.059 -9.449 -23.909 1.00 91.94 92 THR A N 1
ATOM 716 C CA . THR A 1 92 ? 4.762 -8.812 -23.666 1.00 91.94 92 THR A CA 1
ATOM 717 C C . THR A 1 92 ? 4.725 -8.290 -22.227 1.00 91.94 92 THR A C 1
ATOM 719 O O . THR A 1 92 ? 4.962 -9.075 -21.309 1.00 91.94 92 THR A O 1
ATOM 722 N N . PRO A 1 93 ? 4.422 -7.002 -21.991 1.00 91.75 93 PRO A N 1
ATOM 723 C CA . PRO A 1 93 ? 4.281 -6.495 -20.636 1.00 91.75 93 PRO A CA 1
ATOM 724 C C . PRO A 1 93 ? 3.038 -7.090 -19.971 1.00 91.75 93 PRO A C 1
ATOM 726 O O . PRO A 1 93 ? 1.984 -7.245 -20.597 1.00 91.75 93 PRO A O 1
ATOM 729 N N . HIS A 1 94 ? 3.143 -7.360 -18.673 1.00 89.06 94 HIS A N 1
ATOM 730 C CA . HIS A 1 94 ? 2.048 -7.878 -17.861 1.00 89.06 94 HIS A CA 1
ATOM 731 C C . HIS A 1 94 ? 1.625 -6.872 -16.792 1.00 89.06 94 HIS A C 1
ATOM 733 O O . HIS A 1 94 ? 2.463 -6.264 -16.125 1.00 89.06 94 HIS A O 1
ATOM 739 N N . ARG A 1 95 ? 0.316 -6.758 -16.562 1.00 86.62 95 ARG A N 1
ATOM 740 C CA . ARG A 1 95 ? -0.192 -6.176 -15.321 1.00 86.62 95 ARG A CA 1
ATOM 741 C C . ARG A 1 95 ? -0.257 -7.281 -14.271 1.00 86.62 95 ARG A C 1
ATOM 743 O O . ARG A 1 95 ? -0.879 -8.315 -14.505 1.00 86.62 95 ARG A O 1
ATOM 750 N N . ALA A 1 96 ? 0.424 -7.088 -13.152 1.00 83.69 96 ALA A N 1
ATOM 751 C CA . ALA A 1 96 ? 0.541 -8.065 -12.076 1.00 83.69 96 ALA A CA 1
ATOM 752 C C . ALA A 1 96 ? 0.408 -7.359 -10.731 1.00 83.69 96 ALA A C 1
ATOM 754 O O . ALA A 1 96 ? 0.802 -6.212 -10.609 1.00 83.69 96 ALA A O 1
ATOM 755 N N . LEU A 1 97 ? -0.090 -8.036 -9.701 1.00 79.62 97 LEU A N 1
ATOM 756 C CA . LEU A 1 97 ? -0.104 -7.449 -8.361 1.00 79.62 97 LEU A CA 1
ATOM 757 C C . LEU A 1 97 ? 1.320 -7.206 -7.835 1.00 79.62 97 LEU A C 1
ATOM 759 O O . LEU A 1 97 ? 2.291 -7.749 -8.368 1.00 79.62 97 LEU A O 1
ATOM 763 N N . ASP A 1 98 ? 1.421 -6.403 -6.774 1.00 83.69 98 ASP A N 1
ATOM 764 C CA . ASP A 1 98 ? 2.663 -6.242 -6.015 1.00 83.69 98 ASP A CA 1
ATOM 765 C C . ASP A 1 98 ? 3.241 -7.609 -5.609 1.00 83.69 98 ASP A C 1
ATOM 767 O O . ASP A 1 98 ? 2.495 -8.543 -5.304 1.00 83.69 98 ASP A O 1
ATOM 771 N N . ASP A 1 99 ? 4.569 -7.741 -5.577 1.00 81.00 99 ASP A N 1
ATOM 772 C CA . ASP A 1 99 ? 5.207 -9.025 -5.281 1.00 81.00 99 ASP A CA 1
ATOM 773 C C . ASP A 1 99 ? 4.830 -9.586 -3.896 1.00 81.00 99 ASP A C 1
ATOM 775 O O . ASP A 1 99 ? 4.847 -10.802 -3.681 1.00 81.00 99 ASP A O 1
ATOM 779 N N . VAL A 1 100 ? 4.401 -8.719 -2.973 1.00 77.69 100 VAL A N 1
ATOM 780 C CA . VAL A 1 100 ? 3.830 -9.096 -1.677 1.00 77.69 100 VAL A CA 1
ATOM 781 C C . VAL A 1 100 ? 2.627 -10.034 -1.806 1.00 77.69 100 VAL A C 1
ATOM 783 O O . VAL A 1 100 ? 2.471 -10.927 -0.964 1.00 77.69 100 VAL A O 1
ATOM 786 N N . PHE A 1 101 ? 1.798 -9.888 -2.840 1.00 72.62 101 PHE A N 1
ATOM 787 C CA . PHE A 1 101 ? 0.621 -10.738 -3.041 1.00 72.62 101 PHE A CA 1
ATOM 788 C C . PHE A 1 101 ? 1.004 -12.197 -3.320 1.00 72.62 101 PHE A C 1
ATOM 790 O O . PHE A 1 101 ? 0.278 -13.104 -2.932 1.00 72.62 101 PHE A O 1
ATOM 797 N N . TYR A 1 102 ? 2.193 -12.453 -3.876 1.00 72.12 102 TYR A N 1
ATOM 798 C CA . TYR A 1 102 ? 2.686 -13.811 -4.144 1.00 72.12 102 TYR A CA 1
ATOM 799 C C . TYR A 1 102 ? 3.379 -14.462 -2.943 1.00 72.12 102 TYR A C 1
ATOM 801 O O . TYR A 1 102 ? 3.955 -15.543 -3.062 1.00 72.12 102 TYR A O 1
ATOM 809 N N . THR A 1 103 ? 3.327 -13.832 -1.766 1.00 66.38 103 THR A N 1
ATOM 810 C CA . THR A 1 103 ? 3.818 -14.431 -0.514 1.00 66.38 103 THR A CA 1
ATOM 811 C C . THR A 1 103 ? 2.809 -15.398 0.123 1.00 66.38 103 THR A C 1
ATOM 813 O O . THR A 1 103 ? 2.957 -15.788 1.287 1.00 66.38 103 THR A O 1
ATOM 816 N N . GLU A 1 104 ? 1.764 -15.797 -0.606 1.00 54.44 104 GLU A N 1
ATOM 817 C CA . GLU A 1 104 ? 0.880 -16.895 -0.213 1.00 54.44 104 GLU A CA 1
ATOM 818 C C . GLU A 1 104 ? 1.651 -18.223 -0.139 1.00 54.44 104 GLU A C 1
ATOM 820 O O . GLU A 1 104 ? 2.474 -18.548 -0.992 1.00 54.44 104 GLU A O 1
ATOM 825 N N . GLY A 1 105 ? 1.423 -18.983 0.936 1.00 47.91 105 GLY A N 1
ATOM 826 C CA . GLY A 1 105 ? 2.149 -20.227 1.218 1.00 47.91 105 GLY A CA 1
ATOM 827 C C . GLY A 1 105 ? 3.164 -20.146 2.359 1.00 47.91 105 GLY A C 1
ATOM 828 O O . GLY A 1 105 ? 3.767 -21.161 2.696 1.00 47.91 105 GLY A O 1
ATOM 829 N N . VAL A 1 106 ? 3.320 -18.992 3.017 1.00 46.44 106 VAL A N 1
ATOM 830 C CA . VAL A 1 106 ? 3.722 -18.996 4.431 1.00 46.44 106 VAL A CA 1
ATOM 831 C C . VAL A 1 106 ? 2.438 -19.248 5.224 1.00 46.44 106 VAL A C 1
ATOM 833 O O . VAL A 1 106 ? 1.574 -18.371 5.212 1.00 46.44 106 VAL A O 1
ATOM 836 N N . PRO A 1 107 ? 2.255 -20.425 5.850 1.00 41.44 107 PRO A N 1
ATOM 837 C CA . PRO A 1 107 ? 1.072 -20.687 6.657 1.00 41.44 107 PRO A CA 1
ATOM 838 C C . PRO A 1 107 ? 0.881 -19.569 7.691 1.00 41.44 107 PRO A C 1
ATOM 840 O O . PRO A 1 107 ? 1.890 -19.099 8.244 1.00 41.44 107 PRO A O 1
ATOM 843 N N . PRO A 1 108 ? -0.368 -19.181 8.014 1.00 44.22 108 PRO A N 1
ATOM 844 C CA . PRO A 1 108 ? -0.630 -18.589 9.320 1.00 44.22 108 PRO A CA 1
ATOM 845 C C . PRO A 1 108 ? 0.046 -19.493 10.360 1.00 44.22 108 PRO A C 1
ATOM 847 O O . PRO A 1 108 ? -0.139 -20.711 10.326 1.00 44.22 108 PRO A O 1
ATOM 850 N N . GLY A 1 109 ? 0.915 -18.941 11.207 1.00 43.09 109 GLY A N 1
ATOM 851 C CA . GLY A 1 109 ? 1.628 -19.745 12.205 1.00 43.09 109 GLY A CA 1
ATOM 852 C C . GLY A 1 109 ? 3.088 -20.119 11.908 1.00 43.09 109 GLY A C 1
ATOM 853 O O . GLY A 1 109 ? 3.647 -20.950 12.625 1.00 43.09 109 GLY A O 1
ATOM 854 N N . PHE A 1 110 ? 3.771 -19.525 10.916 1.00 40.69 110 PHE A N 1
ATOM 855 C CA . PHE A 1 110 ? 5.247 -19.580 10.903 1.00 40.69 110 PHE A CA 1
ATOM 856 C C . PHE A 1 110 ? 5.817 -18.621 11.967 1.00 40.69 110 PHE A C 1
ATOM 858 O O . PHE A 1 110 ? 6.249 -17.504 11.673 1.00 40.69 110 PHE A O 1
ATOM 865 N N . GLY A 1 111 ? 5.763 -19.101 13.214 1.00 55.03 111 GLY A N 1
ATOM 866 C CA . GLY A 1 111 ? 5.789 -18.331 14.460 1.00 55.03 111 GLY A CA 1
ATOM 867 C C . GLY A 1 111 ? 4.392 -18.325 15.093 1.00 55.03 111 GLY A C 1
ATOM 868 O O . GLY A 1 111 ? 3.412 -18.293 14.368 1.00 55.03 111 GLY A O 1
ATOM 869 N N . ASP A 1 112 ? 4.291 -18.386 16.421 1.00 66.31 112 ASP A N 1
ATOM 870 C CA . ASP A 1 112 ? 3.015 -18.312 17.151 1.00 66.31 112 ASP A CA 1
ATOM 871 C C . ASP A 1 112 ? 2.483 -16.853 17.079 1.00 66.31 112 ASP A C 1
ATOM 873 O O . ASP A 1 112 ? 3.098 -15.965 17.678 1.00 66.31 112 ASP A O 1
ATOM 877 N N . PRO A 1 113 ? 1.415 -16.545 16.306 1.00 66.38 113 PRO A N 1
ATOM 878 C CA . PRO A 1 113 ? 0.918 -15.175 16.137 1.00 66.38 113 PRO A CA 1
ATOM 879 C C . PRO A 1 113 ? 0.370 -14.604 17.440 1.00 66.38 113 PRO A C 1
ATOM 881 O O . PRO A 1 113 ? 0.514 -13.411 17.706 1.00 66.38 113 PRO A O 1
ATOM 884 N N . GLU A 1 114 ? -0.202 -15.459 18.288 1.00 73.31 114 GLU A N 1
ATOM 885 C CA . GLU A 1 114 ? -0.621 -15.060 19.624 1.00 73.31 114 GLU A CA 1
ATOM 886 C C . GLU A 1 114 ? 0.592 -14.717 20.478 1.00 73.31 114 GLU A C 1
ATOM 888 O O . GLU A 1 114 ? 0.570 -13.723 21.197 1.00 73.31 114 GLU A O 1
ATOM 893 N N . ARG A 1 115 ? 1.680 -15.489 20.372 1.00 75.06 115 ARG A N 1
ATOM 894 C CA . ARG A 1 115 ? 2.951 -15.147 21.017 1.00 75.06 115 ARG A CA 1
ATOM 895 C C . ARG A 1 115 ? 3.484 -13.818 20.521 1.00 75.06 115 ARG A C 1
ATOM 897 O O . ARG A 1 115 ? 3.870 -13.022 21.363 1.00 75.06 115 ARG A O 1
ATOM 904 N N . PHE A 1 116 ? 3.484 -13.556 19.214 1.00 74.75 116 PHE A N 1
ATOM 905 C CA . PHE A 1 116 ? 3.913 -12.255 18.701 1.00 74.75 116 PHE A CA 1
ATOM 906 C C . PHE A 1 116 ? 3.052 -11.132 19.277 1.00 74.75 116 PHE A C 1
ATOM 908 O O . PHE A 1 116 ? 3.598 -10.159 19.781 1.00 74.75 116 PHE A O 1
ATOM 915 N N . ARG A 1 117 ? 1.722 -11.280 19.266 1.00 78.12 117 ARG A N 1
ATOM 916 C CA . ARG A 1 117 ? 0.826 -10.277 19.849 1.00 78.12 117 ARG A CA 1
ATOM 917 C C . ARG A 1 117 ? 1.110 -10.063 21.335 1.00 78.12 117 ARG A C 1
ATOM 919 O O . ARG A 1 117 ? 1.229 -8.922 21.754 1.00 78.12 117 ARG A O 1
ATOM 926 N N . ARG A 1 118 ? 1.299 -11.139 22.109 1.00 80.31 118 ARG A N 1
ATOM 927 C CA . ARG A 1 118 ? 1.678 -11.061 23.530 1.00 80.31 118 ARG A CA 1
ATOM 928 C C . ARG A 1 118 ? 3.026 -10.362 23.732 1.00 80.31 118 ARG A C 1
ATOM 930 O O . ARG A 1 118 ? 3.128 -9.506 24.599 1.00 80.31 118 ARG A O 1
ATOM 937 N N . GLU A 1 119 ? 4.045 -10.716 22.950 1.00 76.56 119 GLU A N 1
ATOM 938 C CA . GLU A 1 119 ? 5.401 -10.153 23.053 1.00 76.56 119 GLU A CA 1
ATOM 939 C C . GLU A 1 119 ? 5.458 -8.683 22.618 1.00 76.56 119 GLU A C 1
ATOM 941 O O . GLU A 1 119 ? 6.168 -7.898 23.233 1.00 76.56 119 GLU A O 1
ATOM 946 N N . ALA A 1 120 ? 4.689 -8.304 21.596 1.00 74.25 120 ALA A N 1
ATOM 947 C CA . ALA A 1 120 ? 4.609 -6.940 21.078 1.00 74.25 120 ALA A CA 1
ATOM 948 C C . ALA A 1 120 ? 3.582 -6.064 21.822 1.00 74.25 120 ALA A C 1
ATOM 950 O O . ALA A 1 120 ? 3.307 -4.947 21.388 1.00 74.25 120 ALA A O 1
ATOM 951 N N . GLY A 1 121 ? 2.950 -6.577 22.887 1.00 78.50 121 GLY A N 1
ATOM 952 C CA . GLY A 1 121 ? 1.906 -5.858 23.627 1.00 78.50 121 GLY A CA 1
ATOM 953 C C . GLY A 1 121 ? 0.670 -5.516 22.786 1.00 78.50 121 GLY A C 1
ATOM 954 O O . GLY A 1 121 ? -0.041 -4.557 23.083 1.00 78.50 121 GLY A O 1
ATOM 955 N N . CYS A 1 122 ? 0.427 -6.259 21.705 1.00 82.19 122 CYS A N 1
ATOM 956 C CA . CYS A 1 122 ? -0.756 -6.096 20.873 1.00 82.19 122 CYS A CA 1
ATOM 957 C C . CYS A 1 122 ? -1.996 -6.688 21.557 1.00 82.19 122 CYS A C 1
ATOM 959 O O . CYS A 1 122 ? -1.883 -7.656 22.317 1.00 82.19 122 CYS A O 1
ATOM 961 N N . PRO A 1 123 ? -3.193 -6.190 21.209 1.00 84.31 123 PRO A N 1
ATOM 962 C CA . PRO A 1 123 ? -4.450 -6.749 21.683 1.00 84.31 123 PRO A CA 1
ATOM 963 C C . PRO A 1 123 ? -4.572 -8.250 21.364 1.00 84.31 123 PRO A C 1
ATOM 965 O O . PRO A 1 123 ? -4.144 -8.695 20.283 1.00 84.31 123 PRO A O 1
ATOM 968 N N . PRO A 1 124 ? -5.153 -9.054 22.276 1.00 84.50 124 PRO A N 1
ATOM 969 C CA . PRO A 1 124 ? -5.369 -10.476 22.038 1.00 84.50 124 PRO A CA 1
ATOM 970 C C . PRO A 1 124 ? -6.279 -10.698 20.814 1.00 84.50 124 PRO A C 1
ATOM 972 O O . PRO A 1 124 ? -7.023 -9.797 20.433 1.00 84.50 124 PRO A O 1
ATOM 975 N N . PRO A 1 125 ? -6.281 -11.896 20.196 1.00 78.00 125 PRO A N 1
ATOM 976 C CA . PRO A 1 125 ? -7.132 -12.197 19.037 1.00 78.00 125 PRO A CA 1
ATOM 977 C C . PRO A 1 125 ? -8.625 -11.904 19.228 1.00 78.00 125 PRO A C 1
ATOM 979 O O . PRO A 1 125 ? -9.321 -11.625 18.259 1.00 78.00 125 PRO A O 1
ATOM 982 N N . SER A 1 126 ? -9.113 -11.956 20.469 1.00 82.00 126 SER A N 1
ATOM 983 C CA . SER A 1 126 ? -10.500 -11.655 20.828 1.00 82.00 126 SER A CA 1
ATOM 984 C C . SER A 1 126 ? -10.832 -10.162 20.879 1.00 82.00 126 SER A C 1
ATOM 986 O O . SER A 1 126 ? -12.003 -9.818 21.016 1.00 82.00 126 SER A O 1
ATOM 988 N N . GLU A 1 127 ? -9.836 -9.276 20.836 1.00 89.69 127 GLU A N 1
ATOM 989 C CA . GLU A 1 127 ? -10.039 -7.838 20.973 1.00 89.69 127 GLU A CA 1
ATOM 990 C C . GLU A 1 127 ? -9.908 -7.118 19.619 1.00 89.69 127 GLU A C 1
ATOM 992 O O . GLU A 1 127 ? -8.865 -7.217 18.965 1.00 89.69 127 GLU A O 1
ATOM 997 N N . PRO A 1 128 ? -10.939 -6.363 19.191 1.00 94.38 128 PRO A N 1
ATOM 998 C CA . PRO A 1 128 ? -10.883 -5.601 17.954 1.00 94.38 128 PRO A CA 1
ATOM 999 C C . PRO A 1 128 ? -9.919 -4.420 18.082 1.00 94.38 128 PRO A C 1
ATOM 1001 O O . PRO A 1 128 ? -9.883 -3.721 19.102 1.00 94.38 128 PRO A O 1
ATOM 1004 N N . PHE A 1 129 ? -9.163 -4.162 17.018 1.00 96.88 129 PHE A N 1
ATOM 1005 C CA . PHE A 1 129 ? -8.214 -3.058 16.984 1.00 96.88 129 PHE A CA 1
ATOM 1006 C C . PHE A 1 129 ? -8.114 -2.405 15.607 1.00 96.88 129 PHE A C 1
ATOM 1008 O O . PHE A 1 129 ? -8.434 -3.011 14.582 1.00 96.88 129 PHE A O 1
ATOM 1015 N N . VAL A 1 130 ? -7.639 -1.163 15.601 1.00 97.94 130 VAL A N 1
ATOM 1016 C CA . VAL A 1 130 ? -7.251 -0.417 14.403 1.00 97.94 130 VAL A CA 1
ATOM 1017 C C . VAL A 1 130 ? -5.734 -0.343 14.348 1.00 97.94 130 VAL A C 1
ATOM 1019 O O . VAL A 1 130 ? -5.082 0.008 15.334 1.00 97.94 130 VAL A O 1
ATOM 1022 N N . LEU A 1 131 ? -5.171 -0.675 13.189 1.00 96.94 131 LEU A N 1
ATOM 1023 C CA . LEU A 1 131 ? -3.741 -0.537 12.940 1.00 96.94 131 LEU A CA 1
ATOM 1024 C C . LEU A 1 131 ? -3.463 0.841 12.346 1.00 96.94 131 LEU A C 1
ATOM 1026 O O . LEU A 1 131 ? -4.028 1.195 11.313 1.00 96.94 131 LEU A O 1
ATOM 1030 N N . MET A 1 132 ? -2.548 1.590 12.949 1.00 97.06 132 MET A N 1
ATOM 1031 C CA . MET A 1 132 ? -2.084 2.870 12.433 1.00 97.06 132 MET A CA 1
ATOM 1032 C C . MET A 1 132 ? -0.598 2.784 12.090 1.00 97.06 132 MET A C 1
ATOM 1034 O O . MET A 1 132 ? 0.239 2.430 12.917 1.00 97.06 132 MET A O 1
ATOM 1038 N N . THR A 1 133 ? -0.249 3.104 10.848 1.00 93.31 133 THR A N 1
ATOM 1039 C CA . THR A 1 133 ? 1.151 3.175 10.420 1.00 93.31 133 THR A CA 1
ATOM 1040 C C . THR A 1 133 ? 1.392 4.437 9.610 1.00 93.31 133 THR A C 1
ATOM 1042 O O . THR A 1 133 ? 0.987 4.568 8.451 1.00 93.31 133 THR A O 1
ATOM 1045 N N . VAL A 1 134 ? 2.035 5.387 10.277 1.00 90.31 134 VAL A N 1
ATOM 1046 C CA . VAL A 1 134 ? 2.343 6.722 9.772 1.00 90.31 134 VAL A CA 1
ATOM 1047 C C . VAL A 1 134 ? 3.846 6.853 9.576 1.00 90.31 134 VAL A C 1
ATOM 1049 O O . VAL A 1 134 ? 4.623 6.132 10.202 1.00 90.31 134 VAL A O 1
ATOM 1052 N N . HIS A 1 135 ? 4.236 7.691 8.621 1.00 85.06 135 HIS A N 1
ATOM 1053 C CA . HIS A 1 135 ? 5.629 7.951 8.288 1.00 85.06 135 HIS A CA 1
ATOM 1054 C C . HIS A 1 135 ? 5.781 9.144 7.355 1.00 85.06 135 HIS A C 1
ATOM 1056 O O . HIS A 1 135 ? 5.056 9.261 6.358 1.00 85.06 135 HIS A O 1
ATOM 1062 N N . ARG A 1 136 ? 6.784 9.967 7.642 1.00 77.69 136 ARG A N 1
ATOM 1063 C CA . ARG A 1 136 ? 7.266 11.093 6.856 1.00 77.69 136 ARG A CA 1
ATOM 1064 C C . ARG A 1 136 ? 8.410 10.633 5.955 1.00 77.69 136 ARG A C 1
ATOM 1066 O O . ARG A 1 136 ? 9.586 10.825 6.241 1.00 77.69 136 ARG A O 1
ATOM 1073 N N . GLN A 1 137 ? 8.082 10.056 4.805 1.00 61.06 137 GLN A N 1
ATOM 1074 C CA . GLN A 1 137 ? 9.115 9.608 3.866 1.00 61.06 137 GLN A CA 1
ATOM 1075 C C . GLN A 1 137 ? 9.768 10.807 3.155 1.00 61.06 137 GLN A C 1
ATOM 1077 O O . GLN A 1 137 ? 9.093 11.500 2.406 1.00 61.06 137 GLN A O 1
ATOM 1082 N N . GLY A 1 138 ? 11.059 11.073 3.384 1.00 56.62 138 GLY A N 1
ATOM 1083 C CA . GLY A 1 138 ? 11.764 12.280 2.913 1.00 56.62 138 GLY A CA 1
ATOM 1084 C C . GLY A 1 138 ? 11.608 12.660 1.422 1.00 56.62 138 GLY A C 1
ATOM 1085 O O . GLY A 1 138 ? 11.227 11.854 0.577 1.00 56.62 138 GLY A O 1
ATOM 1086 N N . GLY A 1 139 ? 11.915 13.922 1.090 1.00 53.72 139 GLY A N 1
ATOM 1087 C CA . GLY A 1 139 ? 11.904 14.497 -0.271 1.00 53.72 139 GLY A CA 1
ATOM 1088 C C . GLY A 1 139 ? 10.512 14.801 -0.847 1.00 53.72 139 GLY A C 1
ATOM 1089 O O . GLY A 1 139 ? 10.290 15.900 -1.339 1.00 53.72 139 GLY A O 1
ATOM 1090 N N . ASN A 1 140 ? 9.568 13.864 -0.711 1.00 58.91 140 ASN A N 1
ATOM 1091 C CA . ASN A 1 140 ? 8.168 13.963 -1.151 1.00 58.91 140 ASN A CA 1
ATOM 1092 C C . ASN A 1 140 ? 7.195 13.627 -0.002 1.00 58.91 140 ASN A C 1
ATOM 1094 O O . ASN A 1 140 ? 6.139 13.037 -0.222 1.00 58.91 140 ASN A O 1
ATOM 1098 N N . SER A 1 141 ? 7.580 13.939 1.239 1.00 67.00 141 SER A N 1
ATOM 1099 C CA . SER A 1 141 ? 6.911 13.434 2.440 1.00 67.00 141 SER A CA 1
ATOM 1100 C C . SER A 1 141 ? 5.482 13.929 2.584 1.00 67.00 141 SER A C 1
ATOM 1102 O O . SER A 1 141 ? 5.230 15.129 2.477 1.00 67.00 141 SER A O 1
ATOM 1104 N N . ILE A 1 142 ? 4.587 13.021 2.967 1.00 77.50 142 ILE A N 1
ATOM 1105 C CA . ILE A 1 142 ? 3.285 13.378 3.528 1.00 77.50 142 ILE A CA 1
ATOM 1106 C C . ILE A 1 142 ? 3.546 14.181 4.818 1.00 77.50 142 ILE A C 1
ATOM 1108 O O . ILE A 1 142 ? 4.230 13.667 5.709 1.00 77.50 142 ILE A O 1
ATOM 1112 N N . PRO A 1 143 ? 3.072 15.436 4.932 1.00 84.56 143 PRO A N 1
ATOM 1113 C CA . PRO A 1 143 ? 3.218 16.202 6.162 1.00 84.56 143 PRO A CA 1
ATOM 1114 C C . PRO A 1 143 ? 2.335 15.569 7.238 1.00 84.56 143 PRO A C 1
ATOM 1116 O O . PRO A 1 143 ? 1.118 15.529 7.077 1.00 84.56 143 PRO A O 1
ATOM 1119 N N . LEU A 1 144 ? 2.940 15.044 8.305 1.00 90.12 144 LEU A N 1
ATOM 1120 C CA . LEU A 1 144 ? 2.199 14.449 9.415 1.00 90.12 144 LEU A CA 1
ATOM 1121 C C . LEU A 1 144 ? 1.654 15.539 10.342 1.00 90.12 144 LEU A C 1
ATOM 1123 O O . LEU A 1 144 ? 2.393 16.436 10.745 1.00 90.12 144 LEU A O 1
ATOM 1127 N N . ASP A 1 145 ? 0.378 15.416 10.693 1.00 93.94 145 ASP A N 1
ATOM 1128 C CA . ASP A 1 145 ? -0.289 16.196 11.735 1.00 93.94 145 ASP A CA 1
ATOM 1129 C C . ASP A 1 145 ? -0.601 15.251 12.900 1.00 93.94 145 ASP A C 1
ATOM 1131 O O . ASP A 1 145 ? -1.600 14.526 12.891 1.00 93.94 145 ASP A O 1
ATOM 1135 N N . PHE A 1 146 ? 0.318 15.187 13.866 1.00 94.69 146 PHE A N 1
ATOM 1136 C CA . PHE A 1 146 ? 0.186 14.276 15.000 1.00 94.69 146 PHE A CA 1
ATOM 1137 C C . PHE A 1 146 ? -1.026 14.605 15.871 1.00 94.69 146 PHE A C 1
ATOM 1139 O O . PHE A 1 146 ? -1.655 13.675 16.365 1.00 94.69 146 PHE A O 1
ATOM 1146 N N . ASP A 1 147 ? -1.420 15.874 15.992 1.00 96.75 147 ASP A N 1
ATOM 1147 C CA . ASP A 1 147 ? -2.606 16.254 16.764 1.00 96.75 147 ASP A CA 1
ATOM 1148 C C . ASP A 1 147 ? -3.871 15.656 16.136 1.00 96.75 147 ASP A C 1
ATOM 1150 O O . ASP A 1 147 ? -4.694 15.052 16.829 1.00 96.75 147 ASP A O 1
ATOM 1154 N N . ALA A 1 148 ? -4.011 15.746 14.811 1.00 97.44 148 ALA A N 1
ATOM 1155 C CA . ALA A 1 148 ? -5.133 15.136 14.102 1.00 97.44 148 ALA A CA 1
ATOM 1156 C C . ALA A 1 148 ? -5.093 13.597 14.130 1.00 97.44 148 ALA A C 1
ATOM 1158 O O . ALA A 1 148 ? -6.133 12.957 14.310 1.00 97.44 148 ALA A O 1
ATOM 1159 N N . ILE A 1 149 ? -3.906 12.995 13.987 1.00 97.44 149 ILE A N 1
ATOM 1160 C CA . ILE A 1 149 ? -3.711 11.538 14.080 1.00 97.44 149 ILE A CA 1
ATOM 1161 C C . ILE A 1 149 ? -4.101 11.030 15.474 1.00 97.44 149 ILE A C 1
ATOM 1163 O O . ILE A 1 149 ? -4.843 10.056 15.590 1.00 97.44 149 ILE A O 1
ATOM 1167 N N . PHE A 1 150 ? -3.649 11.702 16.531 1.00 97.94 150 PHE A N 1
ATOM 1168 C CA . PHE A 1 150 ? -3.947 11.339 17.913 1.00 97.94 150 PHE A CA 1
ATOM 1169 C C . PHE A 1 150 ? -5.407 11.571 18.273 1.00 97.94 150 PHE A C 1
ATOM 1171 O O . PHE A 1 150 ? -6.009 10.704 18.901 1.00 97.94 150 PHE A O 1
ATOM 1178 N N . LYS A 1 151 ? -6.020 12.655 17.787 1.00 98.25 151 LYS A N 1
ATOM 1179 C CA . LYS A 1 151 ? -7.467 12.860 17.909 1.00 98.25 151 LYS A CA 1
ATOM 1180 C C . LYS A 1 151 ? -8.254 11.710 17.275 1.00 98.25 151 LYS A C 1
ATOM 1182 O O . LYS A 1 151 ? -9.202 11.214 17.878 1.00 98.25 151 LYS A O 1
ATOM 1187 N N . ALA A 1 152 ? -7.856 11.258 16.085 1.00 98.50 152 ALA A N 1
ATOM 1188 C CA . ALA A 1 152 ? -8.495 10.118 15.434 1.00 98.50 152 ALA A CA 1
ATOM 1189 C C . ALA A 1 152 ? -8.268 8.806 16.203 1.00 98.50 152 ALA A C 1
ATOM 1191 O O . ALA A 1 152 ? -9.183 7.994 16.314 1.00 98.50 152 ALA A O 1
ATOM 1192 N N . ALA A 1 153 ? -7.073 8.598 16.759 1.00 98.44 153 ALA A N 1
ATOM 1193 C CA . ALA A 1 153 ? -6.774 7.439 17.592 1.00 98.44 153 ALA A CA 1
ATOM 1194 C C . ALA A 1 153 ? -7.604 7.425 18.886 1.00 98.44 153 ALA A C 1
ATOM 1196 O O . ALA A 1 153 ? -8.148 6.385 19.250 1.00 98.44 153 ALA A O 1
ATOM 1197 N N . ASP A 1 154 ? -7.761 8.571 19.549 1.00 98.38 154 ASP A N 1
ATOM 1198 C CA . ASP A 1 154 ? -8.614 8.701 20.730 1.00 98.38 154 ASP A CA 1
ATOM 1199 C C . ASP A 1 154 ? -10.091 8.443 20.389 1.00 98.38 154 ASP A C 1
ATOM 1201 O O . ASP A 1 154 ? -10.730 7.634 21.060 1.00 98.38 154 ASP A O 1
ATOM 1205 N N . ALA A 1 155 ? -10.602 8.990 19.281 1.00 98.38 155 ALA A N 1
ATOM 1206 C CA . ALA A 1 155 ? -11.963 8.707 18.817 1.00 98.38 155 ALA A CA 1
ATOM 1207 C C . ALA A 1 155 ? -12.184 7.208 18.532 1.00 98.38 155 ALA A C 1
ATOM 1209 O O . ALA A 1 155 ? -13.203 6.632 18.912 1.00 98.38 155 ALA A O 1
ATOM 1210 N N . VAL A 1 156 ? -11.209 6.527 17.918 1.00 98.38 156 VAL A N 1
ATOM 1211 C CA . VAL A 1 156 ? -11.262 5.067 17.731 1.00 98.38 156 VAL A CA 1
ATOM 1212 C C . VAL A 1 156 ? -11.312 4.333 19.075 1.00 98.38 156 VAL A C 1
ATOM 1214 O O . VAL A 1 156 ? -12.101 3.394 19.220 1.00 98.38 156 VAL A O 1
ATOM 1217 N N . ARG A 1 157 ? -10.514 4.751 20.066 1.00 97.38 157 ARG A N 1
ATOM 1218 C CA . ARG A 1 157 ? -10.504 4.148 21.412 1.00 97.38 157 ARG A CA 1
ATOM 1219 C C . ARG A 1 157 ? -11.854 4.284 22.110 1.00 97.38 157 ARG A C 1
ATOM 1221 O O . ARG A 1 157 ? -12.315 3.324 22.728 1.00 97.38 157 ARG A O 1
ATOM 1228 N N . GLU A 1 158 ? -12.527 5.420 21.942 1.00 97.50 158 GLU A N 1
ATOM 1229 C CA . GLU A 1 158 ? -13.879 5.665 22.463 1.00 97.50 158 GLU A CA 1
ATOM 1230 C C . GLU A 1 158 ? -14.931 4.702 21.881 1.00 97.50 158 GLU A C 1
ATOM 1232 O O . GLU A 1 158 ? -15.918 4.399 22.550 1.00 97.50 158 GLU A O 1
ATOM 1237 N N . THR A 1 159 ? -14.695 4.115 20.697 1.00 97.19 159 THR A N 1
ATOM 1238 C CA . THR A 1 159 ? -15.556 3.044 20.142 1.00 97.19 159 THR A CA 1
ATOM 1239 C C . THR A 1 159 ? -15.393 1.693 20.840 1.00 97.19 159 THR A C 1
ATOM 1241 O O . THR A 1 159 ? -16.035 0.709 20.466 1.00 97.19 159 THR A O 1
ATOM 1244 N N . GLY A 1 160 ? -14.505 1.611 21.829 1.00 96.06 160 GLY A N 1
ATOM 1245 C CA . GLY A 1 160 ? -14.172 0.368 22.493 1.00 96.06 160 GLY A CA 1
ATOM 1246 C C . GLY A 1 160 ? -13.285 -0.541 21.641 1.00 96.06 160 GLY A C 1
ATOM 1247 O O . GLY A 1 160 ? -13.389 -1.763 21.765 1.00 96.06 160 GLY A O 1
ATOM 1248 N N . ARG A 1 161 ? -12.403 0.029 20.813 1.00 97.06 161 ARG A N 1
ATOM 1249 C CA . ARG A 1 161 ? -11.345 -0.683 20.078 1.00 97.06 161 ARG A CA 1
ATOM 1250 C C . ARG A 1 161 ? -9.971 -0.285 20.586 1.00 97.06 161 ARG A C 1
ATOM 1252 O O . ARG A 1 161 ? -9.777 0.836 21.038 1.00 97.06 161 ARG A O 1
ATOM 1259 N N . SER A 1 162 ? -9.011 -1.192 20.473 1.00 97.31 162 SER A N 1
ATOM 1260 C CA . SER A 1 162 ? -7.611 -0.836 20.684 1.00 97.31 162 SER A CA 1
ATOM 1261 C C . SER A 1 162 ? -7.026 -0.112 19.472 1.00 97.31 162 SER A C 1
ATOM 1263 O O . SER A 1 162 ? -7.445 -0.340 18.336 1.00 97.31 162 SER A O 1
ATOM 1265 N N . VAL A 1 163 ? -6.023 0.733 19.697 1.00 97.50 163 VAL A N 1
ATOM 1266 C CA . VAL A 1 163 ? -5.217 1.341 18.633 1.00 97.50 163 VAL A CA 1
ATOM 1267 C C . VAL A 1 163 ? -3.792 0.831 18.738 1.00 97.50 163 VAL A C 1
ATOM 1269 O O . VAL A 1 163 ? -3.162 0.930 19.789 1.00 97.50 163 VAL A O 1
ATOM 1272 N N . VAL A 1 164 ? -3.287 0.290 17.633 1.00 96.19 164 VAL A N 1
ATOM 1273 C CA . VAL A 1 164 ? -1.919 -0.216 17.533 1.00 96.19 164 VAL A CA 1
ATOM 1274 C C . VAL A 1 164 ? -1.157 0.635 16.533 1.00 96.19 164 VAL A C 1
ATOM 1276 O O . VAL A 1 164 ? -1.447 0.601 15.339 1.00 96.19 164 VAL A O 1
ATOM 1279 N N . PHE A 1 165 ? -0.166 1.374 17.012 1.00 95.12 165 PHE A N 1
ATOM 1280 C CA . PHE A 1 165 ? 0.790 2.076 16.173 1.00 95.12 165 PHE A CA 1
ATOM 1281 C C . PHE A 1 165 ? 1.993 1.197 15.859 1.00 95.12 165 PHE A C 1
ATOM 1283 O O . PHE A 1 165 ? 2.509 0.491 16.730 1.00 95.12 165 PHE A O 1
ATOM 1290 N N . VAL A 1 166 ? 2.476 1.275 14.619 1.00 91.44 166 VAL A N 1
ATOM 1291 C CA . VAL A 1 166 ? 3.678 0.548 14.216 1.00 91.44 166 VAL A CA 1
ATOM 1292 C C . VAL A 1 166 ? 4.476 1.239 13.112 1.00 91.44 166 VAL A C 1
ATOM 1294 O O . VAL A 1 166 ? 3.932 1.722 12.110 1.00 91.44 166 VAL A O 1
ATOM 1297 N N . ASN A 1 167 ? 5.798 1.217 13.270 1.00 85.62 167 ASN A N 1
ATOM 1298 C CA . ASN A 1 167 ? 6.753 1.700 12.283 1.00 85.62 167 ASN A CA 1
ATOM 1299 C C . ASN A 1 167 ? 7.330 0.520 11.465 1.00 85.62 167 ASN A C 1
ATOM 1301 O O . ASN A 1 167 ? 7.926 -0.409 12.007 1.00 85.62 167 ASN A O 1
ATOM 1305 N N . PHE A 1 168 ? 7.156 0.538 10.136 1.00 78.19 168 PHE A N 1
ATOM 1306 C CA . PHE A 1 168 ? 7.612 -0.554 9.259 1.00 78.19 168 PHE A CA 1
ATOM 1307 C C . PHE A 1 168 ? 9.110 -0.486 8.902 1.00 78.19 168 PHE A C 1
ATOM 1309 O O . PHE A 1 168 ? 9.670 -1.508 8.500 1.00 78.19 168 PHE A O 1
ATOM 1316 N N . SER A 1 169 ? 9.762 0.683 8.987 1.00 67.00 169 SER A N 1
ATOM 1317 C CA . SER A 1 169 ? 11.193 0.837 8.651 1.00 67.00 169 SER A CA 1
ATOM 1318 C C . SER A 1 169 ? 12.123 0.528 9.828 1.00 67.00 169 SER A C 1
ATOM 1320 O O . SER A 1 169 ? 13.322 0.343 9.616 1.00 67.00 169 SER A O 1
ATOM 1322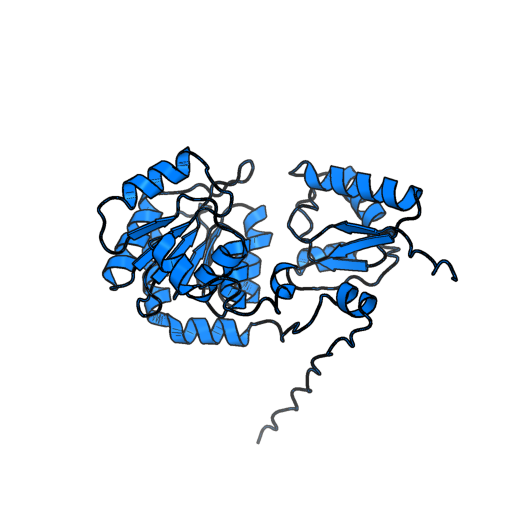 N N . GLY A 1 170 ? 11.583 0.384 11.042 1.00 60.41 170 GLY A N 1
ATOM 1323 C CA . GLY A 1 170 ? 12.378 0.480 12.265 1.00 60.41 170 GLY A CA 1
ATOM 1324 C C . GLY A 1 170 ? 12.701 1.941 12.596 1.00 60.41 170 GLY A C 1
ATOM 1325 O O . GLY A 1 170 ? 12.287 2.837 11.867 1.00 60.41 170 GLY A O 1
ATOM 1326 N N . HIS A 1 171 ? 13.406 2.149 13.708 1.00 59.16 171 HIS A N 1
ATOM 1327 C CA . HIS A 1 171 ? 13.481 3.434 14.403 1.00 59.16 171 HIS A CA 1
ATOM 1328 C C . HIS A 1 171 ? 13.744 4.654 13.520 1.00 59.16 171 HIS A C 1
ATOM 1330 O O . HIS A 1 171 ? 14.813 4.788 12.924 1.00 59.16 171 HIS A O 1
ATOM 1336 N N . GLU A 1 172 ? 12.785 5.575 13.533 1.00 64.38 172 GLU A N 1
ATOM 1337 C CA . GLU A 1 172 ? 12.957 6.954 13.093 1.00 64.38 172 GLU A CA 1
ATOM 1338 C C . GLU A 1 172 ? 12.667 7.846 14.295 1.00 64.38 172 GLU A C 1
ATOM 1340 O O . GLU A 1 172 ? 11.515 8.051 14.669 1.00 64.38 172 GLU A O 1
ATOM 1345 N N . GLU A 1 173 ? 13.739 8.319 14.938 1.00 64.25 173 GLU A N 1
ATOM 1346 C CA . GLU A 1 173 ? 13.708 8.848 16.312 1.00 64.25 173 GLU A CA 1
ATOM 1347 C C . GLU A 1 173 ? 12.603 9.892 16.538 1.00 64.25 173 GLU A C 1
ATOM 1349 O O . GLU A 1 173 ? 11.887 9.824 17.531 1.00 64.25 173 GLU A O 1
ATOM 1354 N N . ALA A 1 174 ? 12.391 10.801 15.581 1.00 77.38 174 ALA A N 1
ATOM 1355 C CA . ALA A 1 174 ? 11.440 11.897 15.746 1.00 77.38 174 ALA A CA 1
ATOM 1356 C C . ALA A 1 174 ? 9.959 11.466 15.764 1.00 77.38 174 ALA A C 1
ATOM 1358 O O . ALA A 1 174 ? 9.157 12.102 16.439 1.00 77.38 174 ALA A O 1
ATOM 1359 N N . GLU A 1 175 ? 9.570 10.434 15.011 1.00 85.06 175 GLU A N 1
ATOM 1360 C CA . GLU A 1 175 ? 8.174 9.963 14.969 1.00 85.06 175 GLU A CA 1
ATOM 1361 C C . GLU A 1 175 ? 7.907 8.971 16.094 1.00 85.06 175 GLU A C 1
ATOM 1363 O O . GLU A 1 175 ? 6.863 9.018 16.745 1.00 85.06 175 GLU A O 1
ATOM 1368 N N . ASP A 1 176 ? 8.884 8.095 16.327 1.00 86.38 176 ASP A N 1
ATOM 1369 C CA . ASP A 1 176 ? 8.837 7.050 17.335 1.00 86.38 176 ASP A CA 1
ATOM 1370 C C . ASP A 1 176 ? 8.605 7.618 18.739 1.00 86.38 176 ASP A C 1
ATOM 1372 O O . ASP A 1 176 ? 7.788 7.078 19.484 1.00 86.38 176 ASP A O 1
ATOM 1376 N N . ASP A 1 177 ? 9.307 8.695 19.103 1.00 89.62 177 ASP A N 1
ATOM 1377 C CA . ASP A 1 177 ? 9.184 9.292 20.434 1.00 89.62 177 ASP A CA 1
ATOM 1378 C C . ASP A 1 177 ? 7.816 9.966 20.615 1.00 89.62 177 ASP A C 1
ATOM 1380 O O . ASP A 1 177 ? 7.149 9.733 21.617 1.00 89.62 177 ASP A O 1
ATOM 1384 N N . VAL A 1 178 ? 7.327 10.701 19.610 1.00 92.38 178 VAL A N 1
ATOM 1385 C CA . VAL A 1 178 ? 6.018 11.380 19.673 1.00 92.38 178 VAL A CA 1
ATOM 1386 C C . VAL A 1 178 ? 4.869 10.373 19.794 1.00 92.38 178 VAL A C 1
ATOM 1388 O O . VAL A 1 178 ? 3.955 10.556 20.600 1.00 92.38 178 VAL A O 1
ATOM 1391 N N . ILE A 1 179 ? 4.916 9.282 19.024 1.00 93.81 179 ILE A N 1
ATOM 1392 C CA . ILE A 1 179 ? 3.914 8.208 19.092 1.00 93.81 179 ILE A CA 1
ATOM 1393 C C . ILE A 1 179 ? 4.038 7.428 20.406 1.00 93.81 179 ILE A C 1
ATOM 1395 O O . ILE A 1 179 ? 3.021 7.092 21.016 1.00 93.81 179 ILE A O 1
ATOM 1399 N N . GLY A 1 180 ? 5.265 7.143 20.849 1.00 92.88 180 GLY A N 1
ATOM 1400 C CA . GLY A 1 180 ? 5.532 6.449 22.105 1.00 92.88 180 GLY A CA 1
ATOM 1401 C C . GLY A 1 180 ? 5.021 7.219 23.319 1.00 92.88 180 GLY A C 1
ATOM 1402 O O . GLY A 1 180 ? 4.308 6.641 24.140 1.00 92.88 180 GLY A O 1
ATOM 1403 N N . ASP A 1 181 ? 5.298 8.520 23.383 1.00 94.44 181 ASP A N 1
ATOM 1404 C CA . ASP A 1 181 ? 4.832 9.417 24.444 1.00 94.44 181 ASP A CA 1
ATOM 1405 C C . ASP A 1 181 ? 3.302 9.524 24.462 1.00 94.44 181 ASP A C 1
ATOM 1407 O O . ASP A 1 181 ? 2.681 9.535 25.530 1.00 94.44 181 ASP A O 1
ATOM 1411 N N . TRP A 1 182 ? 2.658 9.559 23.288 1.00 95.75 182 TRP A N 1
ATOM 1412 C CA . TRP A 1 182 ? 1.200 9.494 23.221 1.00 95.75 182 TRP A CA 1
ATOM 1413 C C . TRP A 1 182 ? 0.677 8.134 23.703 1.00 95.75 182 TRP A C 1
ATOM 1415 O O . TRP A 1 182 ? -0.251 8.090 24.504 1.00 95.75 182 TRP A O 1
ATOM 1425 N N . ALA A 1 183 ? 1.258 7.009 23.295 1.00 94.94 183 ALA A N 1
ATOM 1426 C CA . ALA A 1 183 ? 0.763 5.697 23.718 1.00 94.94 183 ALA A CA 1
ATOM 1427 C C . ALA A 1 183 ? 0.983 5.437 25.223 1.00 94.94 183 ALA A C 1
ATOM 1429 O O . ALA A 1 183 ? 0.199 4.727 25.857 1.00 94.94 183 ALA A O 1
ATOM 1430 N N . GLN A 1 184 ? 2.024 6.022 25.820 1.00 94.25 184 GLN A N 1
ATOM 1431 C CA . GLN A 1 184 ? 2.390 5.780 27.211 1.00 94.25 184 GLN A CA 1
ATOM 1432 C C . GLN A 1 184 ? 1.270 6.178 28.187 1.00 94.25 184 GLN A C 1
ATOM 1434 O O . GLN A 1 184 ? 0.800 7.314 28.228 1.00 94.25 184 GLN A O 1
ATOM 1439 N N . GLY A 1 185 ? 0.856 5.220 29.024 1.00 87.12 185 GLY A N 1
ATOM 1440 C CA . GLY A 1 185 ? -0.144 5.435 30.075 1.00 87.12 185 GLY A CA 1
ATOM 1441 C C . GLY A 1 185 ? -1.588 5.554 29.577 1.00 87.12 185 GLY A C 1
ATOM 1442 O O . GLY A 1 185 ? -2.481 5.800 30.388 1.00 87.12 185 GLY A O 1
ATOM 1443 N N . ARG A 1 186 ? -1.840 5.364 28.276 1.00 94.25 186 ARG A N 1
ATOM 1444 C CA . ARG A 1 186 ? -3.189 5.348 27.703 1.00 94.25 186 ARG A CA 1
ATOM 1445 C C . ARG A 1 186 ? -3.710 3.918 27.599 1.00 94.25 186 ARG A C 1
ATOM 1447 O O . ARG A 1 186 ? -3.063 3.041 27.039 1.00 94.25 186 ARG A O 1
ATOM 1454 N N . ASP A 1 187 ? -4.910 3.691 28.124 1.00 93.56 187 ASP A N 1
ATOM 1455 C CA . ASP A 1 187 ? -5.585 2.395 28.018 1.00 93.56 187 ASP A CA 1
ATOM 1456 C C . ASP A 1 187 ? -5.887 2.046 26.549 1.00 93.56 187 ASP A C 1
ATOM 1458 O O . ASP A 1 187 ? -6.304 2.918 25.787 1.00 93.56 187 ASP A O 1
ATOM 1462 N N . ARG A 1 188 ? -5.715 0.788 26.130 1.00 93.62 188 ARG A N 1
ATOM 1463 C CA . ARG A 1 188 ? -6.007 0.336 24.748 1.00 93.62 188 ARG A CA 1
ATOM 1464 C C . ARG A 1 188 ? -5.221 1.070 23.650 1.00 93.62 188 ARG A C 1
ATOM 1466 O O . ARG A 1 188 ? -5.685 1.190 22.515 1.00 93.62 188 ARG A O 1
ATOM 1473 N N . ALA A 1 189 ? -4.044 1.584 23.989 1.00 95.69 189 ALA A N 1
ATOM 1474 C CA . ALA A 1 189 ? -3.107 2.183 23.053 1.00 95.69 189 ALA A CA 1
ATOM 1475 C C . ALA A 1 189 ? -1.771 1.441 23.142 1.00 95.69 189 ALA A C 1
ATOM 1477 O O . ALA A 1 189 ? -1.153 1.381 24.203 1.00 95.69 189 ALA A O 1
ATOM 1478 N N . THR A 1 190 ? -1.320 0.893 22.018 1.00 94.81 190 THR A N 1
ATOM 1479 C CA . THR A 1 190 ? -0.037 0.195 21.917 1.00 94.81 190 THR A CA 1
ATOM 1480 C C . THR A 1 190 ? 0.811 0.876 20.860 1.00 94.81 190 THR A C 1
ATOM 1482 O O . THR A 1 190 ? 0.343 1.106 19.746 1.00 94.81 190 THR A O 1
ATOM 1485 N N . TYR A 1 191 ? 2.077 1.134 21.177 1.00 93.44 191 TYR A N 1
ATOM 1486 C CA . TYR A 1 191 ? 3.085 1.469 20.181 1.00 93.44 191 TYR A CA 1
ATOM 1487 C C . TYR A 1 191 ? 4.147 0.373 20.122 1.00 93.44 191 TYR A C 1
ATOM 1489 O O . TYR A 1 191 ? 4.806 0.086 21.119 1.00 93.44 191 TYR A O 1
ATOM 1497 N N . ILE A 1 192 ? 4.308 -0.237 18.948 1.00 90.31 192 ILE A N 1
ATOM 1498 C CA . ILE A 1 192 ? 5.346 -1.237 18.701 1.00 90.31 192 ILE A CA 1
ATOM 1499 C C . ILE A 1 192 ? 6.586 -0.504 18.197 1.00 90.31 192 ILE A C 1
ATOM 1501 O O . ILE A 1 192 ? 6.679 -0.161 17.014 1.00 90.31 192 ILE A O 1
ATOM 1505 N N . ARG A 1 193 ? 7.522 -0.252 19.115 1.00 83.75 193 ARG A N 1
ATOM 1506 C CA . ARG A 1 193 ? 8.759 0.485 18.831 1.00 83.75 193 ARG A CA 1
ATOM 1507 C C . ARG A 1 193 ? 9.768 -0.385 18.086 1.00 83.75 193 ARG A C 1
ATOM 1509 O O . ARG A 1 193 ? 10.563 0.112 17.295 1.00 83.75 193 ARG A O 1
ATOM 1516 N N . GLU A 1 194 ? 9.781 -1.686 18.358 1.00 82.44 194 GLU A N 1
ATOM 1517 C CA . GLU A 1 194 ? 10.774 -2.600 17.816 1.00 82.44 194 GLU A CA 1
ATOM 1518 C C . GLU A 1 194 ? 10.610 -2.788 16.308 1.00 82.44 194 GLU A C 1
ATOM 1520 O O . GLU A 1 194 ? 9.509 -2.823 15.756 1.00 82.44 194 GLU A O 1
ATOM 1525 N N . ARG A 1 195 ? 11.734 -3.022 15.626 1.00 79.56 195 ARG A N 1
ATOM 1526 C CA . ARG A 1 195 ? 11.709 -3.414 14.219 1.00 79.56 195 ARG A CA 1
ATOM 1527 C C . ARG A 1 195 ? 10.986 -4.751 14.063 1.00 79.56 195 ARG A C 1
ATOM 1529 O O . ARG A 1 195 ? 11.543 -5.812 14.356 1.00 79.56 195 ARG A O 1
ATOM 1536 N N . ILE A 1 196 ? 9.784 -4.707 13.504 1.00 78.69 196 ILE A N 1
ATOM 1537 C CA . ILE A 1 196 ? 9.019 -5.911 13.205 1.00 78.69 196 ILE A CA 1
ATOM 1538 C C . ILE A 1 196 ? 9.324 -6.461 11.814 1.00 78.69 196 ILE A C 1
ATOM 1540 O O . ILE A 1 196 ? 9.671 -5.752 10.869 1.00 78.69 196 ILE A O 1
ATOM 1544 N N . ARG A 1 197 ? 9.223 -7.784 11.684 1.00 79.06 197 ARG A N 1
ATOM 1545 C CA . ARG A 1 197 ? 9.420 -8.471 10.404 1.00 79.06 197 ARG A CA 1
ATOM 1546 C C . ARG A 1 197 ? 8.191 -8.264 9.517 1.00 79.06 197 ARG A C 1
ATOM 1548 O O . ARG A 1 197 ? 7.073 -8.208 10.016 1.00 79.06 197 ARG A O 1
ATOM 1555 N N . VAL A 1 198 ? 8.383 -8.287 8.195 1.00 78.69 198 VAL A N 1
ATOM 1556 C CA . VAL A 1 198 ? 7.298 -8.200 7.190 1.00 78.69 198 VAL A CA 1
ATOM 1557 C C . VAL A 1 198 ? 6.130 -9.150 7.475 1.00 78.69 198 VAL A C 1
ATOM 1559 O O . VAL A 1 198 ? 4.976 -8.780 7.296 1.00 78.69 198 VAL A O 1
ATOM 1562 N N . ARG A 1 199 ? 6.406 -10.363 7.965 1.00 77.25 199 ARG A N 1
ATOM 1563 C CA . ARG A 1 199 ? 5.352 -11.329 8.313 1.00 77.25 199 ARG A CA 1
ATOM 1564 C C . ARG A 1 199 ? 4.474 -10.848 9.468 1.00 77.25 199 ARG A C 1
ATOM 1566 O O . ARG A 1 199 ? 3.262 -10.975 9.389 1.00 77.25 199 ARG A O 1
ATOM 1573 N N . SER A 1 200 ? 5.083 -10.272 10.501 1.00 79.88 200 SER A N 1
ATOM 1574 C CA . SER A 1 200 ? 4.369 -9.701 11.645 1.00 79.88 200 SER A CA 1
ATOM 1575 C C . SER A 1 200 ? 3.542 -8.484 11.237 1.00 79.88 200 SER A C 1
ATOM 1577 O O . SER A 1 200 ? 2.408 -8.342 11.675 1.00 79.88 200 SER A O 1
ATOM 1579 N N . ILE A 1 201 ? 4.079 -7.645 10.345 1.00 83.12 201 ILE A N 1
ATOM 1580 C CA . ILE A 1 201 ? 3.338 -6.523 9.754 1.00 83.12 201 ILE A CA 1
ATOM 1581 C C . ILE A 1 201 ? 2.082 -7.028 9.041 1.00 83.12 201 ILE A C 1
ATOM 1583 O O . ILE A 1 201 ? 0.990 -6.512 9.267 1.00 83.12 201 ILE A O 1
ATOM 1587 N N . ARG A 1 202 ? 2.246 -8.041 8.181 1.00 83.62 202 ARG A N 1
ATOM 1588 C CA . ARG A 1 202 ? 1.138 -8.652 7.449 1.00 83.62 202 ARG A CA 1
ATOM 1589 C C . ARG A 1 202 ? 0.088 -9.195 8.413 1.00 83.62 202 ARG A C 1
ATOM 1591 O O . ARG A 1 202 ? -1.079 -8.876 8.243 1.00 83.62 202 ARG A O 1
ATOM 1598 N N . GLU A 1 203 ? 0.500 -9.950 9.429 1.00 82.38 203 GLU A N 1
ATOM 1599 C CA . GLU A 1 203 ? -0.403 -10.505 10.445 1.00 82.38 203 GLU A CA 1
ATOM 1600 C C . GLU A 1 203 ? -1.238 -9.410 11.126 1.00 82.38 203 GLU A C 1
ATOM 1602 O O . GLU A 1 203 ? -2.464 -9.511 11.169 1.00 82.38 203 GLU A O 1
ATOM 1607 N N . LEU A 1 204 ? -0.593 -8.327 11.577 1.00 87.19 204 LEU A N 1
ATOM 1608 C CA . LEU A 1 204 ? -1.278 -7.175 12.172 1.00 87.19 204 LEU A CA 1
ATOM 1609 C C . LEU A 1 204 ? -2.282 -6.554 11.201 1.00 87.19 204 LEU A C 1
ATOM 1611 O O . LEU A 1 204 ? -3.438 -6.361 11.563 1.00 87.19 204 LEU A O 1
ATOM 1615 N N . ALA A 1 205 ? -1.863 -6.280 9.965 1.00 89.56 205 ALA A N 1
ATOM 1616 C CA . ALA A 1 205 ? -2.726 -5.665 8.962 1.00 89.56 205 ALA A CA 1
ATOM 1617 C C . ALA A 1 205 ? -3.931 -6.552 8.614 1.00 89.56 205 ALA A C 1
ATOM 1619 O O . ALA A 1 205 ? -5.037 -6.044 8.476 1.00 89.56 205 ALA A O 1
ATOM 1620 N N . THR A 1 206 ? -3.735 -7.872 8.525 1.00 86.19 206 THR A N 1
ATOM 1621 C CA . THR A 1 206 ? -4.806 -8.836 8.213 1.00 86.19 206 THR A CA 1
ATOM 1622 C C . THR A 1 206 ? -5.790 -9.058 9.357 1.00 86.19 206 THR A C 1
ATOM 1624 O O . THR A 1 206 ? -6.895 -9.543 9.137 1.00 86.19 206 THR A O 1
ATOM 1627 N N . SER A 1 207 ? -5.379 -8.721 10.576 1.00 88.00 207 SER A N 1
ATOM 1628 C CA . SER A 1 207 ? -6.152 -8.951 11.791 1.00 88.00 207 SER A CA 1
ATOM 1629 C C . SER A 1 207 ? -6.879 -7.714 12.306 1.00 88.00 207 SER A C 1
ATOM 1631 O O . SER A 1 207 ? -7.645 -7.817 13.263 1.00 88.00 207 SER A O 1
ATOM 1633 N N . ALA A 1 208 ? -6.591 -6.548 11.734 1.00 93.94 208 ALA A N 1
ATOM 1634 C CA . ALA A 1 208 ? -7.203 -5.298 12.139 1.00 93.94 208 ALA A CA 1
ATOM 1635 C C . ALA A 1 208 ? -8.647 -5.199 11.623 1.00 93.94 208 ALA A C 1
ATOM 1637 O O . ALA A 1 208 ? -9.006 -5.755 10.582 1.00 93.94 208 ALA A O 1
ATOM 1638 N N . ASP A 1 209 ? -9.477 -4.430 12.324 1.00 96.81 209 ASP A N 1
ATOM 1639 C CA . ASP A 1 209 ? -10.795 -4.054 11.811 1.00 96.81 209 ASP A CA 1
ATOM 1640 C C . ASP A 1 209 ? -10.686 -3.031 10.679 1.00 96.81 209 ASP A C 1
ATOM 1642 O O . ASP A 1 209 ? -11.431 -3.097 9.702 1.00 96.81 209 ASP A O 1
ATOM 1646 N N . LEU A 1 210 ? -9.728 -2.118 10.817 1.00 98.50 210 LEU A N 1
ATOM 1647 C CA . LEU A 1 210 ? -9.440 -1.014 9.915 1.00 98.50 210 LEU A CA 1
ATOM 1648 C C . LEU A 1 210 ? -7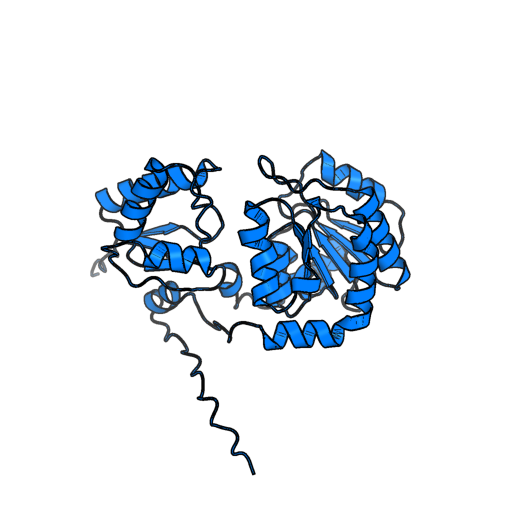.935 -0.734 9.959 1.00 98.50 210 LEU A C 1
ATOM 1650 O O . LEU A 1 210 ? -7.307 -0.856 11.016 1.00 98.50 210 LEU A O 1
ATOM 1654 N N . VAL A 1 211 ? -7.361 -0.317 8.832 1.00 98.25 211 VAL A N 1
ATOM 1655 C CA . VAL A 1 211 ? -5.981 0.181 8.780 1.00 98.25 211 VAL A CA 1
ATOM 1656 C C . VAL A 1 211 ? -5.967 1.649 8.372 1.00 98.25 211 VAL A C 1
ATOM 1658 O O . VAL A 1 211 ? -6.564 2.023 7.371 1.00 98.25 211 VAL A O 1
ATOM 1661 N N . VAL A 1 212 ? -5.240 2.484 9.109 1.00 98.06 212 VAL A N 1
ATOM 1662 C CA . VAL A 1 212 ? -4.921 3.862 8.715 1.00 98.06 212 VAL A CA 1
ATOM 1663 C C . VAL A 1 212 ? -3.448 3.902 8.343 1.00 98.06 212 VAL A C 1
ATOM 1665 O O . VAL A 1 212 ? -2.586 3.619 9.179 1.00 98.06 212 VAL A O 1
ATOM 1668 N N . SER A 1 213 ? -3.127 4.207 7.085 1.00 95.44 213 SER A N 1
ATOM 1669 C CA . SER A 1 213 ? -1.739 4.098 6.638 1.00 95.44 213 SER A CA 1
ATOM 1670 C C . SER A 1 213 ? -1.302 5.126 5.608 1.00 95.44 213 SER A C 1
ATOM 1672 O O . SER A 1 213 ? -1.834 5.178 4.500 1.00 95.44 213 SER A O 1
ATOM 1674 N N . THR A 1 214 ? -0.220 5.843 5.924 1.00 92.56 214 THR A N 1
ATOM 1675 C CA . THR A 1 214 ? 0.543 6.628 4.935 1.00 92.56 214 THR A CA 1
ATOM 1676 C C . THR A 1 214 ? 1.553 5.766 4.165 1.00 92.56 214 THR A C 1
ATOM 1678 O O . THR A 1 214 ? 2.162 6.218 3.195 1.00 92.56 214 THR A O 1
ATOM 1681 N N . ARG A 1 215 ? 1.747 4.503 4.571 1.00 89.44 215 ARG A N 1
ATOM 1682 C CA . ARG A 1 215 ? 2.707 3.570 3.974 1.00 89.44 215 ARG A CA 1
ATOM 1683 C C . ARG A 1 215 ? 2.024 2.632 2.992 1.00 89.44 215 ARG A C 1
ATOM 1685 O O . ARG A 1 215 ? 1.201 1.811 3.374 1.00 89.44 215 ARG A O 1
ATOM 1692 N N . PHE A 1 216 ? 2.482 2.637 1.743 1.00 89.31 216 PHE A N 1
ATOM 1693 C CA . PHE A 1 216 ? 1.921 1.793 0.682 1.00 89.31 216 PHE A CA 1
ATOM 1694 C C . PHE A 1 216 ? 1.765 0.310 1.063 1.00 89.31 216 PHE A C 1
ATOM 1696 O O . PHE A 1 216 ? 0.692 -0.258 0.898 1.00 89.31 216 PHE A O 1
ATOM 1703 N N . HIS A 1 217 ? 2.801 -0.314 1.632 1.00 88.56 217 HIS A N 1
ATOM 1704 C CA . HIS A 1 217 ? 2.715 -1.729 2.003 1.00 88.56 217 HIS A CA 1
ATOM 1705 C C . HIS A 1 217 ? 1.711 -1.990 3.135 1.00 88.56 217 HIS A C 1
ATOM 1707 O O . HIS A 1 217 ? 1.138 -3.070 3.177 1.00 88.56 217 HIS A O 1
ATOM 1713 N N . GLY A 1 218 ? 1.449 -1.015 4.015 1.00 90.31 218 GLY A N 1
ATOM 1714 C CA . GLY A 1 218 ? 0.414 -1.153 5.047 1.00 90.31 218 GLY A CA 1
ATOM 1715 C C . GLY A 1 218 ? -0.968 -1.285 4.418 1.00 90.31 218 GLY A C 1
ATOM 1716 O O . GLY A 1 218 ? -1.759 -2.127 4.831 1.00 90.31 218 GLY A O 1
ATOM 1717 N N . GLN A 1 219 ? -1.197 -0.524 3.349 1.00 93.31 219 GLN A N 1
ATOM 1718 C CA . GLN A 1 219 ? -2.420 -0.576 2.554 1.00 93.31 219 GLN A CA 1
ATOM 1719 C C . GLN A 1 219 ? -2.529 -1.904 1.801 1.00 93.31 219 GLN A C 1
ATOM 1721 O O . GLN A 1 219 ? -3.535 -2.594 1.913 1.00 93.31 219 GLN A O 1
ATOM 1726 N N . VAL A 1 220 ? -1.470 -2.306 1.093 1.00 90.19 220 VAL A N 1
ATOM 1727 C CA . VAL A 1 220 ? -1.449 -3.555 0.317 1.00 90.19 220 VAL A CA 1
ATOM 1728 C C . VAL A 1 220 ? -1.715 -4.784 1.191 1.00 90.19 220 VAL A C 1
ATOM 1730 O O . VAL A 1 220 ? -2.544 -5.616 0.824 1.00 90.19 220 VAL A O 1
ATOM 1733 N N . PHE A 1 221 ? -1.065 -4.899 2.357 1.00 89.19 221 PHE A N 1
ATOM 1734 C CA . PHE A 1 221 ? -1.293 -6.036 3.255 1.00 89.19 221 PHE A CA 1
ATOM 1735 C C . PHE A 1 221 ? -2.741 -6.104 3.756 1.00 89.19 221 PHE A C 1
ATOM 1737 O O . PHE A 1 221 ? -3.307 -7.195 3.817 1.00 89.19 221 PHE A O 1
ATOM 1744 N N . ALA A 1 222 ? -3.329 -4.956 4.100 1.00 92.25 222 ALA A N 1
ATOM 1745 C CA . ALA A 1 222 ? -4.696 -4.867 4.602 1.00 92.25 222 ALA A CA 1
ATOM 1746 C C . ALA A 1 222 ? -5.730 -5.199 3.518 1.00 92.25 222 ALA A C 1
ATOM 1748 O O . ALA A 1 222 ? -6.549 -6.098 3.705 1.00 92.25 222 ALA A O 1
ATOM 1749 N N . LEU A 1 223 ? -5.635 -4.556 2.350 1.00 92.06 223 LEU A N 1
ATOM 1750 C CA . LEU A 1 223 ? -6.555 -4.783 1.232 1.00 92.06 223 LEU A CA 1
ATOM 1751 C C . LEU A 1 223 ? -6.521 -6.237 0.770 1.00 92.06 223 LEU A C 1
ATOM 1753 O O . LEU A 1 223 ? -7.568 -6.847 0.557 1.00 92.06 223 LEU A O 1
ATOM 1757 N N . HIS A 1 224 ? -5.328 -6.836 0.711 1.00 85.50 224 HIS A N 1
ATOM 1758 C CA . HIS A 1 224 ? -5.195 -8.250 0.381 1.00 85.50 224 HIS A CA 1
ATOM 1759 C C . HIS A 1 224 ? -5.985 -9.168 1.326 1.00 85.50 224 HIS A C 1
ATOM 1761 O O . HIS A 1 224 ? -6.493 -10.205 0.904 1.00 85.50 224 HIS A O 1
ATOM 1767 N N . ALA A 1 225 ? -6.098 -8.779 2.593 1.00 85.81 225 ALA A N 1
ATOM 1768 C CA . ALA A 1 225 ? -6.813 -9.516 3.623 1.00 85.81 225 ALA A CA 1
ATOM 1769 C C . ALA A 1 225 ? -8.311 -9.186 3.700 1.00 85.81 225 ALA A C 1
ATOM 1771 O O . ALA A 1 225 ? -9.001 -9.697 4.578 1.00 85.81 225 ALA A O 1
ATOM 1772 N N . GLY A 1 226 ? -8.825 -8.322 2.821 1.00 91.25 226 GLY A N 1
ATOM 1773 C CA . GLY A 1 226 ? -10.204 -7.852 2.916 1.00 91.25 226 GLY A CA 1
ATOM 1774 C C . GLY A 1 226 ? -10.415 -6.760 3.970 1.00 91.25 226 GLY A C 1
ATOM 1775 O O . GLY A 1 226 ? -11.562 -6.447 4.281 1.00 91.25 226 GLY A O 1
ATOM 1776 N N . VAL A 1 227 ? -9.346 -6.192 4.538 1.00 95.50 227 VAL A N 1
ATOM 1777 C CA . VAL A 1 227 ? -9.427 -5.158 5.578 1.00 95.50 227 VAL A CA 1
ATOM 1778 C C . VAL A 1 227 ? -9.475 -3.775 4.918 1.00 95.50 227 VAL A C 1
ATOM 1780 O O . VAL A 1 227 ? -8.588 -3.461 4.119 1.00 95.50 227 VAL A O 1
ATOM 1783 N N . PRO A 1 228 ? -10.488 -2.939 5.219 1.00 97.94 228 PRO A N 1
ATOM 1784 C CA . PRO A 1 228 ? -10.577 -1.598 4.658 1.00 97.94 228 PRO A CA 1
ATOM 1785 C C . PRO A 1 228 ? -9.442 -0.704 5.154 1.00 97.94 228 PRO A C 1
ATOM 1787 O O . PRO A 1 228 ? -8.895 -0.892 6.246 1.00 97.94 228 PRO A O 1
ATOM 1790 N N . VAL A 1 229 ? -9.097 0.289 4.336 1.00 98.25 229 VAL A N 1
ATOM 1791 C CA . VAL A 1 229 ? -7.950 1.161 4.575 1.00 98.25 229 VAL A CA 1
ATOM 1792 C C . VAL A 1 229 ? -8.351 2.618 4.424 1.00 98.25 229 VAL A C 1
ATOM 1794 O O . VAL A 1 229 ? -8.880 3.004 3.389 1.00 98.25 229 VAL A O 1
ATOM 1797 N N . ILE A 1 230 ? -8.031 3.437 5.424 1.00 98.44 230 ILE A N 1
ATOM 1798 C CA . ILE A 1 230 ? -7.964 4.889 5.267 1.00 98.44 230 ILE A CA 1
ATOM 1799 C C . ILE A 1 230 ? -6.549 5.243 4.828 1.00 98.44 230 ILE A C 1
ATOM 1801 O O . ILE A 1 230 ? -5.559 4.870 5.468 1.00 98.44 230 ILE A O 1
ATOM 1805 N N . CYS A 1 231 ? -6.454 5.970 3.722 1.00 96.25 231 CYS A N 1
ATOM 1806 C CA . CYS A 1 231 ? -5.190 6.342 3.104 1.00 96.25 231 CYS A CA 1
ATOM 1807 C C . CYS A 1 231 ? -5.009 7.860 3.143 1.00 96.25 231 CYS A C 1
ATOM 1809 O O . CYS A 1 231 ? -5.431 8.540 2.205 1.00 96.25 231 CYS A O 1
ATOM 1811 N N . PRO A 1 232 ? -4.337 8.413 4.164 1.00 95.62 232 PRO A N 1
ATOM 1812 C CA . PRO A 1 232 ? -3.815 9.765 4.073 1.00 95.62 232 PRO A CA 1
ATOM 1813 C C . PRO A 1 232 ? -2.697 9.813 3.023 1.00 95.62 232 PRO A C 1
ATOM 1815 O O . PRO A 1 232 ? -1.746 9.028 3.074 1.00 95.62 232 PRO A O 1
ATOM 1818 N N . TYR A 1 233 ? -2.813 10.718 2.055 1.00 93.12 233 TYR A N 1
ATOM 1819 C CA . TYR A 1 233 ? -1.842 10.912 0.980 1.00 93.12 233 TYR A CA 1
ATOM 1820 C C . TYR A 1 233 ? -1.643 12.401 0.680 1.00 93.12 233 TYR A C 1
ATOM 1822 O O . TYR A 1 233 ? -2.495 13.228 0.984 1.00 93.12 233 TYR A O 1
ATOM 1830 N N . SER A 1 234 ? -0.509 12.753 0.074 1.00 90.31 234 SER A N 1
ATOM 1831 C CA . SER A 1 234 ? -0.244 14.105 -0.428 1.00 90.31 234 SER A CA 1
ATOM 1832 C C . SER A 1 234 ? 0.749 14.059 -1.585 1.00 90.31 234 SER A C 1
ATOM 1834 O O . SER A 1 234 ? 1.594 13.164 -1.664 1.00 90.31 234 SER A O 1
ATOM 1836 N N . GLY A 1 235 ? 0.643 15.027 -2.493 1.00 86.38 235 GLY A N 1
ATOM 1837 C CA . GLY A 1 235 ? 1.522 15.148 -3.649 1.00 86.38 235 GLY A CA 1
ATOM 1838 C C . GLY A 1 235 ? 1.232 14.141 -4.766 1.00 86.38 235 GLY A C 1
ATOM 1839 O O . GLY A 1 235 ? 0.486 13.171 -4.622 1.00 86.38 235 GLY A O 1
ATOM 1840 N N . THR A 1 236 ? 1.841 14.387 -5.924 1.00 81.62 236 THR A N 1
ATOM 1841 C CA . THR A 1 236 ? 1.622 13.596 -7.144 1.00 81.62 236 THR A CA 1
ATOM 1842 C C . THR A 1 236 ? 2.090 12.151 -6.991 1.00 81.62 236 THR A C 1
ATOM 1844 O O . THR A 1 236 ? 1.393 11.241 -7.428 1.00 81.62 236 THR A O 1
ATOM 1847 N N . TYR A 1 237 ? 3.216 11.931 -6.305 1.00 81.25 237 TYR A N 1
ATOM 1848 C CA . TYR A 1 237 ? 3.770 10.597 -6.069 1.00 81.25 237 TYR A CA 1
ATOM 1849 C C . TYR A 1 237 ? 2.786 9.675 -5.329 1.00 81.25 237 TYR A C 1
ATOM 1851 O O . TYR A 1 237 ? 2.434 8.609 -5.835 1.00 81.25 237 TYR A O 1
ATOM 1859 N N . TYR A 1 238 ? 2.287 10.085 -4.156 1.00 85.50 238 TYR A N 1
ATOM 1860 C CA . TYR A 1 238 ? 1.348 9.257 -3.392 1.00 85.50 238 TYR A CA 1
ATOM 1861 C C . TYR A 1 238 ? -0.062 9.257 -3.972 1.00 85.50 238 TYR A C 1
ATOM 1863 O O . TYR A 1 238 ? -0.807 8.310 -3.728 1.00 85.50 238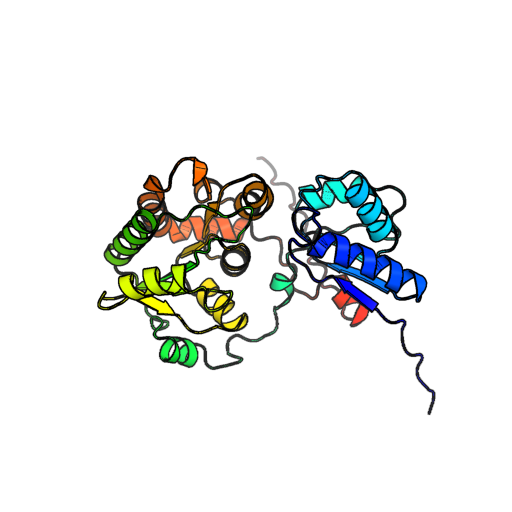 TYR A O 1
ATOM 1871 N N . ARG A 1 239 ? -0.420 10.254 -4.787 1.00 87.00 239 ARG A N 1
ATOM 1872 C CA . ARG A 1 239 ? -1.658 10.197 -5.562 1.00 87.00 239 ARG A CA 1
ATOM 1873 C C . ARG A 1 239 ? -1.620 9.055 -6.581 1.00 87.00 239 ARG A C 1
ATOM 1875 O O . ARG A 1 239 ? -2.532 8.237 -6.594 1.00 87.00 239 ARG A O 1
ATOM 1882 N N . SER A 1 240 ? -0.558 8.954 -7.383 1.00 79.81 240 SER A N 1
ATOM 1883 C CA . SER A 1 240 ? -0.407 7.866 -8.363 1.00 79.81 240 SER A CA 1
ATOM 1884 C C . SER A 1 240 ? -0.236 6.494 -7.710 1.00 79.81 240 SER A C 1
ATOM 1886 O O . SER A 1 240 ? -0.574 5.484 -8.309 1.00 79.81 240 SER A O 1
ATOM 1888 N N . LYS A 1 241 ? 0.272 6.452 -6.475 1.00 84.50 241 LYS A N 1
ATOM 1889 C CA . LYS A 1 241 ? 0.580 5.205 -5.771 1.00 84.50 241 LYS A CA 1
ATOM 1890 C C . LYS A 1 241 ? -0.539 4.738 -4.838 1.00 84.50 241 LYS A C 1
ATOM 1892 O O . LYS A 1 241 ? -1.087 3.658 -5.009 1.00 84.50 241 LYS A O 1
ATOM 1897 N N . SER A 1 242 ? -0.851 5.534 -3.823 1.00 88.94 242 SER A N 1
ATOM 1898 C CA . SER A 1 242 ? -1.734 5.138 -2.726 1.00 88.94 242 SER A CA 1
ATOM 1899 C C . SER A 1 242 ? -3.198 5.478 -3.006 1.00 88.94 242 SER A C 1
ATOM 1901 O O . SER A 1 242 ? -4.062 4.630 -2.815 1.00 88.94 242 SER A O 1
ATOM 1903 N N . PHE A 1 243 ? -3.495 6.678 -3.521 1.00 91.75 243 PHE A N 1
ATOM 1904 C CA . PHE A 1 243 ? -4.873 7.029 -3.894 1.00 91.75 243 PHE A CA 1
ATOM 1905 C C . PHE A 1 243 ? -5.393 6.123 -5.016 1.00 91.75 243 PHE A C 1
ATOM 1907 O O . PHE A 1 243 ? -6.492 5.592 -4.899 1.00 91.75 243 PHE A O 1
ATOM 1914 N N . ARG A 1 244 ? -4.596 5.876 -6.067 1.00 86.94 244 ARG A N 1
ATOM 1915 C CA . ARG A 1 244 ? -4.976 4.933 -7.136 1.00 86.94 244 ARG A CA 1
ATOM 1916 C C . ARG A 1 244 ? -5.272 3.534 -6.616 1.00 86.94 244 ARG A C 1
ATOM 1918 O O . ARG A 1 244 ? -6.273 2.956 -7.020 1.00 86.94 244 ARG A O 1
ATOM 1925 N N . LEU A 1 245 ? -4.466 3.035 -5.678 1.00 89.88 245 LEU A N 1
ATOM 1926 C CA . LEU A 1 245 ? -4.743 1.762 -5.019 1.00 89.88 245 LEU A CA 1
ATOM 1927 C C . LEU A 1 245 ? -6.121 1.774 -4.335 1.00 89.88 245 LEU A C 1
ATOM 1929 O O . LEU A 1 245 ? -6.856 0.805 -4.464 1.00 89.88 245 LEU A O 1
ATOM 1933 N N . GLN A 1 246 ? -6.519 2.866 -3.673 1.00 94.38 246 GLN A N 1
ATOM 1934 C CA . GLN A 1 246 ? -7.880 2.974 -3.125 1.00 94.38 246 GLN A CA 1
ATOM 1935 C C . GLN A 1 246 ? -8.952 2.925 -4.223 1.00 94.38 246 GLN A C 1
ATOM 1937 O O . GLN A 1 246 ? -9.965 2.255 -4.038 1.00 94.38 246 GLN A O 1
ATOM 1942 N N . GLN A 1 247 ? -8.722 3.566 -5.376 1.00 92.25 247 GLN A N 1
ATOM 1943 C CA . GLN A 1 247 ? -9.673 3.532 -6.496 1.00 92.25 247 GLN A CA 1
ATOM 1944 C C . GLN A 1 247 ? -9.877 2.129 -7.061 1.00 92.25 247 GLN A C 1
ATOM 1946 O O . GLN A 1 247 ? -11.001 1.710 -7.317 1.00 92.25 247 GLN A O 1
ATOM 1951 N N . GLU A 1 248 ? -8.795 1.368 -7.216 1.00 88.31 248 GLU A N 1
ATOM 1952 C CA . GLU A 1 248 ? -8.877 -0.009 -7.709 1.00 88.31 248 GLU A CA 1
ATOM 1953 C C . GLU A 1 248 ? -9.715 -0.915 -6.800 1.00 88.31 248 GLU A C 1
ATOM 1955 O O . GLU A 1 248 ? -10.302 -1.885 -7.276 1.00 88.31 248 GLU A O 1
ATOM 1960 N N . TRP A 1 249 ? -9.789 -0.583 -5.510 1.00 92.12 249 TRP A N 1
ATOM 1961 C CA . TRP A 1 249 ? -10.505 -1.351 -4.497 1.00 92.12 249 TRP A CA 1
ATOM 1962 C C . TRP A 1 249 ? -11.870 -0.756 -4.116 1.00 92.12 249 TRP A C 1
ATOM 1964 O O . TRP A 1 249 ? -12.530 -1.275 -3.212 1.00 92.12 249 TRP A O 1
ATOM 1974 N N . GLY A 1 250 ? -12.313 0.304 -4.804 1.00 95.25 250 GLY A N 1
ATOM 1975 C CA . GLY A 1 250 ? -13.592 0.973 -4.546 1.00 95.25 250 GLY A CA 1
ATOM 1976 C C . GLY A 1 250 ? -13.653 1.691 -3.192 1.00 95.25 250 GLY A C 1
ATOM 1977 O O . GLY A 1 250 ? -14.717 1.754 -2.573 1.00 95.25 250 GLY A O 1
ATOM 1978 N N . LEU A 1 251 ? -12.507 2.157 -2.690 1.00 97.12 251 LEU A N 1
ATOM 1979 C CA . LEU A 1 251 ? -12.348 2.829 -1.399 1.00 97.12 251 LEU A CA 1
ATOM 1980 C C . LEU A 1 251 ? -11.953 4.306 -1.547 1.00 97.12 251 LEU A C 1
ATOM 1982 O O . LEU A 1 251 ? -11.395 4.897 -0.624 1.00 97.12 251 LEU A O 1
ATOM 1986 N N . GLU A 1 252 ? -12.248 4.940 -2.682 1.00 96.62 252 GLU A N 1
ATOM 1987 C CA . GLU A 1 252 ? -11.963 6.363 -2.910 1.00 96.62 252 GLU A CA 1
ATOM 1988 C C . GLU A 1 252 ? -12.446 7.289 -1.787 1.00 96.62 252 GLU A C 1
ATOM 1990 O O . GLU A 1 252 ? -11.686 8.189 -1.426 1.00 96.62 252 GLU A O 1
ATOM 1995 N N . PRO A 1 253 ? -13.633 7.079 -1.177 1.00 97.81 253 PRO A N 1
ATOM 1996 C CA . PRO A 1 253 ? -14.082 7.910 -0.060 1.00 97.81 253 PRO A CA 1
ATOM 1997 C C . PRO A 1 253 ? -13.197 7.822 1.193 1.00 97.81 253 PRO A C 1
ATOM 1999 O O . PRO A 1 253 ? -13.259 8.711 2.036 1.00 97.81 253 PRO A O 1
ATOM 2002 N N . LEU A 1 254 ? -12.379 6.772 1.331 1.00 98.19 254 LEU A N 1
ATOM 2003 C CA . LEU A 1 254 ? -11.440 6.594 2.444 1.00 98.19 254 LEU A CA 1
ATOM 2004 C C . LEU A 1 254 ? -10.037 7.145 2.138 1.00 98.19 254 LEU A C 1
ATOM 2006 O O . LEU A 1 254 ? -9.132 7.057 2.973 1.00 98.19 254 LEU A O 1
ATOM 2010 N N . ALA A 1 255 ? -9.824 7.712 0.950 1.00 97.19 255 ALA A N 1
ATOM 2011 C CA . ALA A 1 255 ? -8.573 8.363 0.607 1.00 97.19 255 ALA A CA 1
ATOM 2012 C C . ALA A 1 255 ? -8.604 9.841 1.028 1.00 97.19 255 ALA A C 1
ATOM 2014 O O . ALA A 1 255 ? -9.373 10.641 0.501 1.00 97.19 255 ALA A O 1
ATOM 2015 N N . LEU A 1 256 ? -7.734 10.209 1.967 1.00 96.75 256 LEU A N 1
ATOM 2016 C CA . LEU A 1 256 ? -7.664 11.546 2.546 1.00 96.75 256 LEU A CA 1
ATOM 2017 C C . LEU A 1 256 ? -6.515 12.340 1.913 1.00 96.75 256 LEU A C 1
ATOM 2019 O O . LEU A 1 256 ? -5.345 12.047 2.163 1.00 96.75 256 LEU A O 1
ATOM 2023 N N . ASP A 1 257 ? -6.842 13.358 1.117 1.00 95.19 257 ASP A N 1
ATOM 2024 C CA . ASP A 1 257 ? -5.856 14.315 0.605 1.00 95.19 257 ASP A CA 1
ATOM 2025 C C . ASP A 1 257 ? -5.431 15.274 1.720 1.00 95.19 257 ASP A C 1
ATOM 2027 O O . ASP A 1 257 ? -6.078 16.290 1.978 1.00 95.19 257 ASP A O 1
ATOM 2031 N N . VAL A 1 258 ? -4.319 14.971 2.385 1.00 94.38 258 VAL A N 1
ATOM 2032 C CA . VAL A 1 258 ? -3.884 15.755 3.546 1.00 94.38 258 VAL A CA 1
ATOM 2033 C C . VAL A 1 258 ? -3.309 17.117 3.166 1.00 94.38 258 VAL A C 1
ATOM 2035 O O . VAL A 1 258 ? -3.083 17.945 4.046 1.00 94.38 258 VAL A O 1
ATOM 2038 N N . ALA A 1 259 ? -3.112 17.401 1.870 1.00 91.31 259 ALA A N 1
ATOM 2039 C CA . ALA A 1 259 ? -2.848 18.767 1.419 1.00 91.31 259 ALA A CA 1
ATOM 2040 C C . ALA A 1 259 ? -4.051 19.696 1.674 1.00 91.31 259 ALA A C 1
ATOM 2042 O O . ALA A 1 259 ? -3.873 20.907 1.787 1.00 91.31 259 ALA A O 1
ATOM 2043 N N . GLN A 1 260 ? -5.256 19.129 1.801 1.00 93.12 260 GLN A N 1
ATOM 2044 C CA . GLN A 1 260 ? -6.487 19.838 2.167 1.00 93.12 260 GLN A CA 1
ATOM 2045 C C . GLN A 1 260 ? -6.733 19.844 3.686 1.00 93.12 260 GLN A C 1
ATOM 2047 O O . GLN A 1 260 ? -7.683 20.466 4.158 1.00 93.12 260 GLN A O 1
ATOM 2052 N N . GLY A 1 261 ? -5.853 19.194 4.453 1.00 93.88 261 GLY A N 1
ATOM 2053 C CA . GLY A 1 261 ? -5.896 19.110 5.908 1.00 93.88 261 GLY A CA 1
ATOM 2054 C C . GLY A 1 261 ? -6.243 17.717 6.434 1.00 93.88 261 GLY A C 1
ATOM 2055 O O . GLY A 1 261 ? -6.812 16.875 5.745 1.00 93.88 261 GLY A O 1
ATOM 2056 N N . TRP A 1 262 ? -5.900 17.489 7.702 1.00 96.94 262 TRP A N 1
ATOM 2057 C CA . TRP A 1 262 ? -6.137 16.228 8.413 1.00 96.94 262 TRP A CA 1
ATOM 2058 C C . TRP A 1 262 ? -7.435 16.215 9.235 1.00 96.94 262 TRP A C 1
ATOM 2060 O O . TRP A 1 262 ? -7.766 15.208 9.858 1.00 96.94 262 TRP A O 1
ATOM 2070 N N . GLY A 1 263 ? -8.175 17.330 9.254 1.00 95.00 263 GLY A N 1
ATOM 2071 C CA . GLY A 1 263 ? -9.267 17.572 10.203 1.00 95.00 263 GLY A CA 1
ATOM 2072 C C . GLY A 1 263 ? -10.403 16.543 10.175 1.00 95.00 263 GLY A C 1
ATOM 2073 O O . GLY A 1 263 ? -11.032 16.328 11.207 1.00 95.00 263 GLY A O 1
ATOM 2074 N N . SER A 1 264 ? -10.630 15.878 9.037 1.00 97.06 264 SER A N 1
ATOM 2075 C CA . SER A 1 264 ? -11.672 14.857 8.867 1.00 97.06 264 SER A CA 1
ATOM 2076 C C . SER A 1 264 ? -11.218 13.430 9.189 1.00 97.06 264 SER A C 1
ATOM 2078 O O . SER A 1 264 ? -12.030 12.513 9.096 1.00 97.06 264 SER A O 1
ATOM 2080 N N . LEU A 1 265 ? -9.950 13.198 9.560 1.00 98.19 265 LEU A N 1
ATOM 2081 C CA . LEU A 1 265 ? -9.441 11.841 9.800 1.00 98.19 265 LEU A CA 1
ATOM 2082 C C . LEU A 1 265 ? -10.226 11.112 10.900 1.00 98.19 265 LEU A C 1
ATOM 2084 O O . LEU A 1 265 ? -10.525 9.930 10.760 1.00 98.19 265 LEU A O 1
ATOM 2088 N N . SER A 1 266 ? -10.572 11.818 11.979 1.00 98.44 266 SER A N 1
ATOM 2089 C CA . SER A 1 266 ? -11.371 11.259 13.074 1.00 98.44 266 SER A CA 1
ATOM 2090 C C . SER A 1 266 ? -12.739 10.791 12.582 1.00 98.44 266 SER A C 1
ATOM 2092 O O . SER A 1 266 ? -13.109 9.645 12.816 1.00 98.44 266 SER A O 1
ATOM 2094 N N . ASP A 1 267 ? -13.458 11.650 11.858 1.00 98.44 267 ASP A N 1
ATOM 2095 C CA . ASP A 1 267 ? -14.797 11.346 11.348 1.00 98.44 267 ASP A CA 1
ATOM 2096 C C . ASP A 1 267 ? -14.744 10.179 10.354 1.00 98.44 267 ASP A C 1
ATOM 2098 O O . ASP A 1 267 ? -15.506 9.226 10.482 1.00 98.44 267 ASP A O 1
ATOM 2102 N N . LEU A 1 268 ? -13.752 10.172 9.454 1.00 98.38 268 LEU A N 1
ATOM 2103 C CA . LEU A 1 268 ? -13.506 9.062 8.528 1.00 98.38 268 LEU A CA 1
ATOM 2104 C C . LEU A 1 268 ? -13.270 7.732 9.255 1.00 98.38 268 LEU A C 1
ATOM 2106 O O . LEU A 1 268 ? -13.793 6.704 8.826 1.00 98.38 268 LEU A O 1
ATOM 2110 N N . CYS A 1 269 ? -12.501 7.727 10.349 1.00 98.69 269 CYS A N 1
ATOM 2111 C CA . CYS A 1 269 ? -12.297 6.527 11.162 1.00 98.69 269 CYS A CA 1
ATOM 2112 C C . CYS A 1 269 ? -13.614 6.022 11.762 1.00 98.69 269 CYS A C 1
ATOM 2114 O O . CYS A 1 269 ? -13.901 4.828 11.679 1.00 98.69 269 CYS A O 1
ATOM 2116 N N . ILE A 1 270 ? -14.419 6.909 12.351 1.00 98.69 270 ILE A N 1
ATOM 2117 C CA . ILE A 1 270 ? -15.694 6.538 12.982 1.00 98.69 270 ILE A CA 1
ATOM 2118 C C . ILE A 1 270 ? -16.709 6.048 11.948 1.00 98.69 270 ILE A C 1
ATOM 2120 O O . ILE A 1 270 ? -17.344 5.008 12.153 1.00 98.69 270 ILE A O 1
ATOM 2124 N N . ASP A 1 271 ? -16.816 6.737 10.816 1.00 98.56 271 ASP A N 1
ATOM 2125 C CA . ASP A 1 271 ? -17.694 6.348 9.717 1.00 98.56 271 ASP A CA 1
ATOM 2126 C C . ASP A 1 271 ? -17.275 4.993 9.143 1.00 98.56 271 ASP A C 1
ATOM 2128 O O . ASP A 1 271 ? -18.113 4.105 8.969 1.00 98.56 271 ASP A O 1
ATOM 2132 N N . ALA A 1 272 ? -15.977 4.774 8.918 1.00 98.56 272 ALA A N 1
ATOM 2133 C CA . ALA A 1 272 ? -15.478 3.494 8.427 1.00 98.56 272 ALA A CA 1
ATOM 2134 C C . ALA A 1 272 ? -15.745 2.352 9.418 1.00 98.56 272 ALA A C 1
ATOM 2136 O O . ALA A 1 272 ? -16.199 1.279 9.017 1.00 98.56 272 ALA A O 1
ATOM 2137 N N . LEU A 1 273 ? -15.525 2.583 10.716 1.00 98.50 273 LEU A N 1
ATOM 2138 C CA . LEU A 1 273 ? -15.802 1.599 11.765 1.00 98.50 273 LEU A CA 1
ATOM 2139 C C . LEU A 1 273 ? -17.297 1.264 11.885 1.00 98.50 273 LEU A C 1
ATOM 2141 O O . LEU A 1 273 ? -17.654 0.117 12.164 1.00 98.50 273 LEU A O 1
ATOM 2145 N N . SER A 1 274 ? -18.167 2.242 11.643 1.00 98.31 274 SER A N 1
ATOM 2146 C CA . SER A 1 274 ? -19.622 2.055 11.656 1.00 98.31 274 SER A CA 1
ATOM 2147 C C . SER A 1 274 ? -20.128 1.290 10.426 1.00 98.31 274 SER A C 1
ATOM 2149 O O . SER A 1 274 ? -21.147 0.609 10.506 1.00 98.31 274 SER A O 1
ATOM 2151 N N . ASN A 1 275 ? -19.389 1.340 9.312 1.00 98.31 275 ASN A N 1
ATOM 2152 C CA . ASN A 1 275 ? -19.745 0.720 8.031 1.00 98.31 275 ASN A CA 1
ATOM 2153 C C . ASN A 1 275 ? -18.832 -0.468 7.653 1.00 98.31 275 ASN A C 1
ATOM 2155 O O . ASN A 1 275 ? -18.720 -0.828 6.479 1.00 98.31 275 ASN A O 1
ATOM 2159 N N . LEU A 1 276 ? -18.167 -1.105 8.628 1.00 97.88 276 LEU A N 1
ATOM 2160 C CA . LEU A 1 276 ? -17.155 -2.144 8.369 1.00 97.88 276 LEU A CA 1
ATOM 2161 C C . LEU A 1 276 ? -17.652 -3.295 7.495 1.00 97.88 276 LEU A C 1
ATOM 2163 O O . LEU A 1 276 ? -16.911 -3.766 6.635 1.00 97.88 276 LEU A O 1
ATOM 2167 N N . ALA A 1 277 ? -18.877 -3.773 7.719 1.00 97.81 277 ALA A N 1
ATOM 2168 C CA . ALA A 1 277 ? -19.424 -4.897 6.961 1.00 97.81 277 ALA A CA 1
ATOM 2169 C C . ALA A 1 277 ? -19.541 -4.563 5.464 1.00 97.81 277 ALA A C 1
ATOM 2171 O O . ALA A 1 277 ? -19.104 -5.345 4.615 1.00 97.81 277 ALA A O 1
ATOM 2172 N N . ASP A 1 278 ? -20.052 -3.373 5.151 1.00 98.25 278 ASP A N 1
ATOM 2173 C CA . ASP A 1 278 ? -20.219 -2.901 3.779 1.00 98.25 278 ASP A CA 1
ATOM 2174 C C . ASP A 1 278 ? -18.871 -2.627 3.119 1.00 98.25 278 ASP A C 1
ATOM 2176 O O . ASP A 1 278 ? -18.642 -3.046 1.983 1.00 98.25 278 ASP A O 1
ATOM 2180 N N . LEU A 1 279 ? -17.939 -2.005 3.847 1.00 98.31 279 LEU A N 1
ATOM 2181 C CA . LEU A 1 279 ? -16.582 -1.763 3.363 1.00 98.31 279 LEU A CA 1
ATOM 2182 C C . LEU A 1 279 ? -15.837 -3.069 3.071 1.00 98.31 279 LEU A C 1
ATOM 2184 O O . LEU A 1 279 ? -15.264 -3.212 1.994 1.00 98.31 279 LEU A O 1
ATOM 2188 N N . ARG A 1 280 ? -15.899 -4.062 3.967 1.00 96.50 280 ARG A N 1
ATOM 2189 C CA . ARG A 1 280 ? -15.316 -5.395 3.729 1.00 96.50 280 ARG A CA 1
ATOM 2190 C C . ARG A 1 280 ? -15.938 -6.068 2.508 1.00 96.50 280 ARG A C 1
ATOM 2192 O O . ARG A 1 280 ? -15.224 -6.663 1.704 1.00 96.50 280 ARG A O 1
ATOM 2199 N N . SER A 1 281 ? -17.254 -5.937 2.328 1.00 96.25 281 SER A N 1
ATOM 2200 C CA . SER A 1 281 ? -17.936 -6.426 1.126 1.00 96.25 281 SER A CA 1
ATOM 2201 C C . SER A 1 281 ? -17.438 -5.713 -0.138 1.00 96.25 281 SER A C 1
ATOM 2203 O O . SER A 1 281 ? -17.202 -6.358 -1.158 1.00 96.25 281 SER A O 1
ATOM 2205 N N . THR A 1 282 ? -17.219 -4.398 -0.081 1.00 96.94 282 THR A N 1
ATOM 2206 C CA . THR A 1 282 ? -16.643 -3.614 -1.184 1.00 96.94 282 THR A CA 1
ATOM 2207 C C . THR A 1 282 ? -15.235 -4.077 -1.538 1.00 96.94 282 THR A C 1
ATOM 2209 O O . THR A 1 282 ? -14.986 -4.357 -2.711 1.00 96.94 282 THR A O 1
ATOM 2212 N N . VAL A 1 283 ? -14.359 -4.245 -0.544 1.00 94.06 283 VAL A N 1
ATOM 2213 C CA . VAL A 1 283 ? -12.994 -4.757 -0.736 1.00 94.06 283 VAL A CA 1
ATOM 2214 C C . VAL A 1 283 ? -13.031 -6.159 -1.348 1.00 94.06 283 VAL A C 1
ATOM 2216 O O . VAL A 1 283 ? -12.332 -6.421 -2.319 1.00 94.06 283 VAL A O 1
ATOM 2219 N N . ALA A 1 284 ? -13.900 -7.049 -0.861 1.00 91.25 284 ALA A N 1
ATOM 2220 C CA . ALA A 1 284 ? -14.042 -8.398 -1.407 1.00 91.25 284 ALA A CA 1
ATOM 2221 C C . ALA A 1 284 ? -14.532 -8.413 -2.868 1.00 91.25 284 ALA A C 1
ATOM 2223 O O . ALA A 1 284 ? -14.059 -9.230 -3.654 1.00 91.25 284 ALA A O 1
ATOM 2224 N N . ARG A 1 285 ? -15.449 -7.511 -3.252 1.00 93.44 285 ARG A N 1
ATOM 2225 C CA . ARG A 1 285 ? -15.950 -7.400 -4.638 1.00 93.44 285 ARG A CA 1
ATOM 2226 C C . ARG A 1 285 ? -14.902 -6.879 -5.618 1.00 93.44 285 ARG A C 1
ATOM 2228 O O . ARG A 1 285 ? -14.935 -7.272 -6.781 1.00 93.44 285 ARG A O 1
ATOM 2235 N N . HIS A 1 286 ? -14.030 -5.984 -5.161 1.00 90.12 286 HIS A N 1
ATOM 2236 C CA . HIS A 1 286 ? -12.973 -5.393 -5.984 1.00 90.12 286 HIS A CA 1
ATOM 2237 C C . HIS A 1 286 ? -11.641 -6.123 -5.864 1.00 90.12 286 HIS A C 1
ATOM 2239 O O . HIS A 1 286 ? -10.713 -5.802 -6.605 1.00 90.12 286 HIS A O 1
ATOM 2245 N N . ARG A 1 287 ? -11.543 -7.120 -4.971 1.00 83.06 287 ARG A N 1
ATOM 2246 C CA . ARG A 1 287 ? -10.367 -7.977 -4.873 1.00 83.06 287 ARG A CA 1
ATOM 2247 C C . ARG A 1 287 ? -10.072 -8.513 -6.274 1.00 83.06 287 ARG A C 1
ATOM 2249 O O . ARG A 1 287 ? -10.938 -9.179 -6.850 1.00 83.06 287 ARG A O 1
ATOM 2256 N N . PRO A 1 288 ? -8.885 -8.220 -6.833 1.00 71.44 288 PRO A N 1
ATOM 2257 C CA . PRO A 1 288 ? -8.495 -8.756 -8.123 1.00 71.44 288 PRO A CA 1
ATOM 2258 C C . PRO A 1 288 ? -8.705 -10.272 -8.092 1.00 71.44 288 PRO A C 1
ATOM 2260 O O . PRO A 1 288 ? -8.348 -10.878 -7.073 1.00 71.44 288 PRO A O 1
ATOM 2263 N N . PRO A 1 289 ? -9.321 -10.876 -9.132 1.00 62.56 289 PRO A N 1
ATOM 2264 C CA . PRO A 1 289 ? -9.552 -12.316 -9.164 1.00 62.56 289 PRO A CA 1
ATOM 2265 C C . PRO A 1 289 ? -8.240 -12.987 -8.799 1.00 62.56 289 PRO A C 1
ATOM 2267 O O . PRO A 1 289 ? -7.220 -12.643 -9.400 1.00 62.56 289 PRO A O 1
ATOM 2270 N N . GLU A 1 290 ? -8.275 -13.814 -7.747 1.00 53.56 290 GLU A N 1
ATOM 2271 C CA . GLU A 1 290 ? -7.083 -14.321 -7.073 1.00 53.56 290 GLU A CA 1
ATOM 2272 C C . GLU A 1 290 ? -6.012 -14.638 -8.109 1.00 53.56 290 GLU A C 1
ATOM 2274 O O . GLU A 1 290 ? -6.161 -15.566 -8.909 1.00 53.56 290 GLU A O 1
ATOM 2279 N N . VAL A 1 291 ? -4.897 -13.905 -8.071 1.00 47.47 291 VAL A N 1
ATOM 2280 C CA . VAL A 1 291 ? -3.654 -14.446 -8.615 1.00 47.47 291 VAL A CA 1
ATOM 2281 C C . VAL A 1 291 ? -3.146 -15.449 -7.578 1.00 47.47 291 VAL A C 1
ATOM 2283 O O . VAL A 1 291 ? -2.074 -15.297 -7.006 1.00 47.47 291 VAL A O 1
ATOM 2286 N N . GLY A 1 292 ? -3.983 -16.444 -7.269 1.00 40.19 292 GLY A N 1
ATOM 2287 C CA . GLY A 1 292 ? -3.654 -17.575 -6.428 1.00 40.19 292 GLY A CA 1
ATOM 2288 C C . GLY A 1 292 ? -2.608 -18.375 -7.180 1.00 40.19 292 GLY A C 1
ATOM 2289 O O . GLY A 1 292 ? -2.903 -19.077 -8.148 1.00 40.19 292 GLY A O 1
ATOM 2290 N N . GLY A 1 293 ? -1.351 -18.191 -6.803 1.00 49.84 293 GLY A N 1
ATOM 2291 C CA . GLY A 1 293 ? -0.232 -18.787 -7.509 1.00 49.84 293 GLY A CA 1
ATOM 2292 C C . GLY A 1 293 ? 1.033 -17.959 -7.403 1.00 49.84 293 GLY A C 1
ATOM 2293 O O . GLY A 1 293 ? 1.077 -16.892 -6.809 1.00 49.84 293 GLY A O 1
ATOM 2294 N N . LEU A 1 294 ? 2.104 -18.489 -7.975 1.00 50.16 294 LEU A N 1
ATOM 2295 C CA . LEU A 1 294 ? 3.348 -17.749 -8.131 1.00 50.16 294 LEU A CA 1
ATOM 2296 C C . LEU A 1 294 ? 3.153 -16.688 -9.219 1.00 50.16 294 LEU A C 1
ATOM 2298 O O . LEU A 1 294 ? 2.407 -16.929 -10.170 1.00 50.16 294 LEU A O 1
ATOM 2302 N N . ASN A 1 295 ? 3.878 -15.569 -9.121 1.00 63.97 295 ASN A N 1
ATOM 2303 C CA . ASN A 1 295 ? 4.072 -14.640 -10.239 1.00 63.97 295 ASN A CA 1
ATOM 2304 C C . ASN A 1 295 ? 4.275 -15.457 -11.541 1.00 63.97 295 ASN A C 1
ATOM 2306 O O . ASN A 1 295 ? 5.055 -16.414 -11.498 1.00 63.97 295 ASN A O 1
ATOM 2310 N N . PRO A 1 296 ? 3.598 -15.151 -12.667 1.00 64.00 296 PRO A N 1
ATOM 2311 C CA . PRO A 1 296 ? 3.613 -15.990 -13.872 1.00 64.00 296 PRO A CA 1
ATOM 2312 C C . PRO A 1 296 ? 5.021 -16.386 -14.334 1.00 64.00 296 PRO A C 1
ATOM 2314 O O . PRO A 1 296 ? 5.255 -17.534 -14.724 1.00 64.00 296 PRO A O 1
ATOM 2317 N N . PHE A 1 297 ? 5.988 -15.474 -14.194 1.00 68.00 297 PHE A N 1
ATOM 2318 C CA . P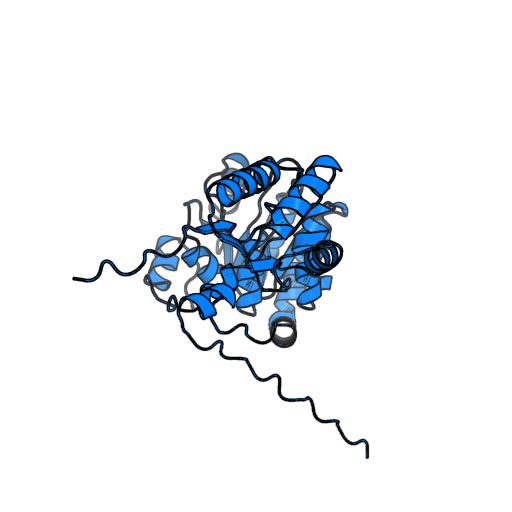HE A 1 297 ? 7.396 -15.769 -14.435 1.00 68.00 297 PHE A CA 1
ATOM 2319 C C . PHE A 1 297 ? 7.927 -16.863 -13.500 1.00 68.00 297 PHE A C 1
ATOM 2321 O O . PHE A 1 297 ? 8.484 -17.866 -13.948 1.00 68.00 297 PHE A O 1
ATOM 2328 N N . VAL A 1 298 ? 7.714 -16.705 -12.195 1.00 66.19 298 VAL A N 1
ATOM 2329 C CA . VAL A 1 298 ? 8.149 -17.657 -11.169 1.00 66.19 298 VAL A CA 1
ATOM 2330 C C . VAL A 1 298 ? 7.439 -19.009 -11.331 1.00 66.19 298 VAL A C 1
ATOM 2332 O O . VAL A 1 298 ? 8.087 -20.050 -11.225 1.00 66.19 298 VAL A O 1
ATOM 2335 N N . ALA A 1 299 ? 6.141 -19.019 -11.656 1.00 65.56 299 ALA A N 1
ATOM 2336 C CA . ALA A 1 299 ? 5.390 -20.236 -11.969 1.00 65.56 299 ALA A CA 1
ATOM 2337 C C . ALA A 1 299 ? 6.023 -20.990 -13.151 1.00 65.56 299 ALA A C 1
ATOM 2339 O O . ALA A 1 299 ? 6.320 -22.184 -13.036 1.00 65.56 299 ALA A O 1
ATOM 2340 N N . SER A 1 300 ? 6.313 -20.269 -14.242 1.00 69.19 300 SER A N 1
ATOM 2341 C CA . SER A 1 300 ? 6.913 -20.835 -15.455 1.00 69.19 300 SER A CA 1
ATOM 2342 C C . SER A 1 300 ? 8.299 -21.440 -15.202 1.00 69.19 300 SER A C 1
ATOM 2344 O O . SER A 1 300 ? 8.594 -22.535 -15.677 1.00 69.19 300 SER A O 1
ATOM 2346 N N . ARG A 1 301 ? 9.135 -20.786 -14.382 1.00 69.56 301 ARG A N 1
ATOM 2347 C CA . ARG A 1 301 ? 10.485 -21.266 -14.040 1.00 69.56 301 ARG A CA 1
ATOM 2348 C C . ARG A 1 301 ? 10.477 -22.465 -13.104 1.00 69.56 301 ARG A C 1
ATOM 2350 O O . ARG A 1 301 ? 11.370 -23.302 -13.188 1.00 69.56 301 ARG A O 1
ATOM 2357 N N . LEU A 1 302 ? 9.480 -22.563 -12.228 1.00 58.88 302 LEU A N 1
ATOM 2358 C CA . LEU A 1 302 ? 9.325 -23.697 -11.319 1.00 58.88 302 LEU A CA 1
ATOM 2359 C C . LEU A 1 302 ? 8.626 -24.899 -11.970 1.00 58.88 302 LEU A C 1
ATOM 2361 O O . LEU A 1 302 ? 8.383 -25.891 -11.282 1.00 58.88 302 LEU A O 1
ATOM 2365 N N . GLY A 1 303 ? 8.287 -24.825 -13.266 1.00 58.12 303 GLY A N 1
ATOM 2366 C CA . GLY A 1 303 ? 7.549 -25.879 -13.967 1.00 58.12 303 GLY A CA 1
ATOM 2367 C C . GLY A 1 303 ? 6.183 -26.154 -13.337 1.00 58.12 303 GLY A C 1
ATOM 2368 O O . GLY A 1 303 ? 5.639 -27.248 -13.484 1.00 58.12 303 GLY A O 1
ATOM 2369 N N . ARG A 1 304 ? 5.645 -25.188 -12.582 1.00 52.47 304 ARG A N 1
ATOM 2370 C CA . ARG A 1 304 ? 4.337 -25.313 -11.952 1.00 52.47 304 ARG A CA 1
ATOM 2371 C C . ARG A 1 304 ? 3.305 -24.786 -12.937 1.00 52.47 304 ARG A C 1
ATOM 2373 O O . ARG A 1 304 ? 3.483 -23.669 -13.428 1.00 52.47 304 ARG A O 1
ATOM 2380 N N . PRO A 1 305 ? 2.245 -25.552 -13.243 1.00 48.84 305 PRO A N 1
ATOM 2381 C CA . PRO A 1 305 ? 1.172 -25.034 -14.069 1.00 48.84 305 PRO A CA 1
ATOM 2382 C C . PRO A 1 305 ? 0.649 -23.761 -13.410 1.00 48.84 305 PRO A C 1
ATOM 2384 O O . PRO A 1 305 ? 0.309 -23.759 -12.224 1.00 48.84 305 PRO A O 1
ATOM 2387 N N . HIS A 1 306 ? 0.635 -22.665 -14.168 1.00 48.12 306 HIS A N 1
ATOM 2388 C CA . HIS A 1 306 ? -0.125 -21.497 -13.769 1.00 48.12 306 HIS A CA 1
ATOM 2389 C C . HIS A 1 306 ? -1.571 -21.980 -13.681 1.00 48.12 306 HIS A C 1
ATOM 2391 O O . HIS A 1 306 ? -2.133 -22.415 -14.689 1.00 48.12 306 HIS A O 1
ATOM 2397 N N . ALA A 1 307 ? -2.143 -22.003 -12.477 1.00 45.31 307 ALA A N 1
ATOM 2398 C CA . ALA A 1 307 ? -3.574 -22.170 -12.334 1.00 45.31 307 ALA A CA 1
ATOM 2399 C C . ALA A 1 307 ? -4.187 -20.927 -12.975 1.00 45.31 307 ALA A C 1
ATOM 2401 O O . ALA A 1 307 ? -4.315 -19.887 -12.337 1.00 45.31 307 ALA A O 1
ATOM 2402 N N . MET A 1 308 ? -4.461 -20.994 -14.279 1.00 40.06 308 MET A N 1
ATOM 2403 C CA . MET A 1 308 ? -5.323 -20.018 -14.909 1.00 40.06 308 MET A CA 1
ATOM 2404 C C . MET A 1 308 ? -6.656 -20.179 -14.199 1.00 40.06 308 MET A C 1
ATOM 2406 O O . MET A 1 308 ? -7.372 -21.154 -14.424 1.00 40.06 308 MET A O 1
ATOM 2410 N N . SER A 1 309 ? -6.938 -19.260 -13.277 1.00 39.53 309 SER A N 1
ATOM 2411 C CA . SER A 1 309 ? -8.294 -18.991 -12.841 1.00 39.53 309 SER A CA 1
ATOM 2412 C C . SER A 1 309 ? -9.073 -18.722 -14.120 1.00 39.53 309 SER A C 1
ATOM 2414 O O . SER A 1 309 ? -8.914 -17.683 -14.762 1.00 39.53 309 SER A O 1
ATOM 2416 N N . ALA A 1 310 ? -9.806 -19.734 -14.579 1.00 34.56 310 ALA A N 1
ATOM 2417 C CA . ALA A 1 310 ? -10.741 -19.574 -15.662 1.00 34.56 310 ALA A CA 1
ATOM 2418 C C . ALA A 1 310 ? -11.738 -18.523 -15.179 1.00 34.56 310 ALA A C 1
ATOM 2420 O O . ALA A 1 310 ? -12.585 -18.809 -14.333 1.00 34.56 310 ALA A O 1
ATOM 2421 N N . SER A 1 311 ? -11.626 -17.296 -15.692 1.00 36.56 311 SER A N 1
ATOM 2422 C CA . SER A 1 311 ? -12.735 -16.360 -15.644 1.00 36.56 311 SER A CA 1
ATOM 2423 C C . SER A 1 311 ? -13.837 -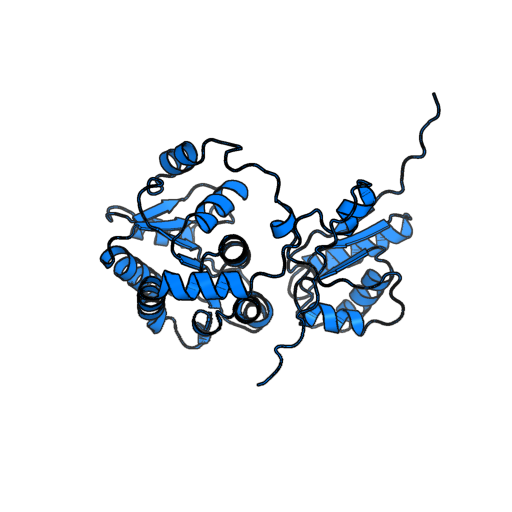16.992 -16.486 1.00 36.56 311 SER A C 1
ATOM 2425 O O . SER A 1 311 ? -13.882 -16.835 -17.708 1.00 36.56 311 SER A O 1
ATOM 2427 N N . ALA A 1 312 ? -14.678 -17.790 -15.834 1.00 33.88 312 ALA A N 1
ATOM 2428 C CA . ALA A 1 312 ? -15.938 -18.219 -16.388 1.00 33.88 312 ALA A CA 1
ATOM 2429 C C . ALA A 1 312 ? -16.693 -16.942 -16.763 1.00 33.88 312 ALA A C 1
ATOM 2431 O O . ALA A 1 312 ? -17.029 -16.113 -15.916 1.00 33.88 312 ALA A O 1
ATOM 2432 N N . THR A 1 313 ? -16.830 -16.761 -18.071 1.00 35.41 313 THR A N 1
ATOM 2433 C CA . THR A 1 313 ? -17.902 -16.040 -18.744 1.00 35.41 313 THR A CA 1
ATOM 2434 C C . THR A 1 313 ? -19.048 -15.693 -17.794 1.00 35.41 313 THR A C 1
ATOM 2436 O O . THR A 1 313 ? -19.799 -16.573 -17.374 1.00 35.41 313 THR A O 1
ATOM 2439 N N . ARG A 1 314 ? -19.208 -14.401 -17.479 1.00 34.84 314 ARG A N 1
ATOM 2440 C CA . ARG A 1 314 ? -20.508 -13.877 -17.052 1.00 34.84 314 ARG A CA 1
ATOM 2441 C C . ARG A 1 314 ? -21.459 -14.080 -18.227 1.00 34.84 314 ARG A C 1
ATOM 2443 O O . ARG A 1 314 ? -21.490 -13.269 -19.148 1.00 34.84 314 ARG A O 1
ATOM 2450 N N . GLU A 1 315 ? -22.164 -15.205 -18.219 1.00 33.84 315 GLU A N 1
ATOM 2451 C CA . GLU A 1 315 ? -23.322 -15.412 -19.072 1.00 33.84 315 GLU A CA 1
ATOM 2452 C C . GLU A 1 315 ? -24.345 -14.309 -18.790 1.00 33.84 315 GLU A C 1
ATOM 2454 O O . GLU A 1 315 ? -24.598 -13.907 -17.652 1.00 33.84 315 GLU A O 1
ATOM 2459 N N . SER A 1 316 ? -24.881 -13.789 -19.884 1.00 36.91 316 SER A N 1
ATOM 2460 C CA . SER A 1 316 ? -25.959 -12.820 -19.959 1.00 36.91 316 SER A CA 1
ATOM 2461 C C . SER A 1 316 ? -27.124 -13.179 -19.039 1.00 36.91 316 SER A C 1
ATOM 2463 O O . SER A 1 316 ? -27.716 -14.248 -19.175 1.00 36.91 316 SER A O 1
ATOM 2465 N N . VAL A 1 317 ? -27.522 -12.236 -18.187 1.00 37.44 317 VAL A N 1
ATOM 2466 C CA . VAL A 1 317 ? -28.863 -12.214 -17.595 1.00 37.44 317 VAL A CA 1
ATOM 2467 C C . VAL A 1 317 ? -29.866 -12.049 -18.744 1.00 37.44 317 VAL A C 1
ATOM 2469 O O . VAL A 1 317 ? -29.799 -11.036 -19.447 1.00 37.44 317 VAL A O 1
ATOM 2472 N N . PRO A 1 318 ? -30.793 -12.993 -18.981 1.00 40.62 318 PRO A N 1
ATOM 2473 C CA . PRO A 1 318 ? -31.887 -12.735 -19.892 1.00 40.62 318 PRO A CA 1
ATOM 2474 C C . PRO A 1 318 ? -32.870 -11.798 -19.193 1.00 40.62 318 PRO A C 1
ATOM 2476 O O . PRO A 1 318 ? -33.442 -12.128 -18.157 1.00 40.62 318 PRO A O 1
ATOM 2479 N N . HIS A 1 319 ? -33.078 -10.620 -19.776 1.00 47.31 319 HIS A N 1
ATOM 2480 C CA . HIS A 1 319 ? -34.268 -9.833 -19.491 1.00 47.31 319 HIS A CA 1
ATOM 2481 C C . HIS A 1 319 ? -35.499 -10.612 -19.960 1.00 47.31 319 HIS A C 1
ATOM 2483 O O . HIS A 1 319 ? -35.695 -10.771 -21.168 1.00 47.31 319 HIS A O 1
ATOM 2489 N N . ARG A 1 320 ? -36.320 -11.060 -19.008 1.00 48.59 320 ARG A N 1
ATOM 2490 C CA . ARG A 1 320 ? -37.786 -11.079 -19.076 1.00 48.59 320 ARG A CA 1
ATOM 2491 C C . ARG A 1 320 ? -38.376 -11.315 -17.696 1.00 48.59 320 ARG A C 1
ATOM 2493 O O . ARG A 1 320 ? -37.928 -12.270 -17.032 1.00 48.59 320 ARG A O 1
#

Secondary structure (DSSP, 8-state):
-----PPPPEEEE-SEEEESSSSTHHHHHHHHHHHHHHTT-EEEEEEEEE-----HHHHHHHHHHHHH-SEEEESSHHHHHHHHT-TT-SS--EE---GGGGGTTS-TTSS-HHHHHHHTTPPPTTS-EEEEE----TTS-----HHHHHHHHHHHHHTT-EEEEE-SSS--HHHHHHHHHHHTT-TTEEEE-S---HHHHHHHHHH-SEEEESSHHHHHHHHHTT--EEEEE-HHHHIIIIIHHHHHTT-GGGEEEGGG-STTHHHHHHHHHHTHHHHHHHHHHHSPS---SS-HHHHHHTT-----------PPPP--

Foldseek 3Di:
DPPPPDDAAEDEAAEDAQCEDLDPSNVVSLVVLVVCVVVVHAYEYEAYDHDPHDDPVSLVSVLVSQQRHPAAEYAAPVSLVSNVPRPNRPDDYYHDHHQVLQPPPPDPPPPDLQVVCVVQVHDGLPAAAEEEEDDQDPPFGDDDDVVLVLLLQVLRVVVVHAYEYEYAVADDPPVLVSLVVSQPPDPRYGYRRGHDDPVSLLSVLLSHLEYEDCDLVSCVSNLSNLHYYQHEDEDPVCCSRVCSSCVLLVNNVSYHHCVVNSNCSNVSSVVCSVCSVVSSVSSVVSVDPRQPHHDPVVCVVVVHPRPPPPPPDPPDDDDD

pLDDT: mean 83.92, std 17.05, range [33.84, 98.69]